Protein 6FRJ (pdb70)

Secondary structure (DSSP, 8-state):
-----/--EEEEE--EEE-TT--EEEEEEEESS-GGGS-EEEEEE-TT--EEEEEEE--GGGTT-EEE-TTTTTTEEEEEEGGGTEEEEEE-S--GGG-EEEEEEESTTT-EE---EEEEE----EEE-SEEEE-TT-EEEEEEEETTB---GGG--EEEEEETTTEEEEEEETTTEEPTT--TTEEEEEETTEEEEEEES--GGG-EEEEEEEE-SS-EEE---EEEEE--

B-factor: mean 25.32, std 8.8, range [14.43, 103.93]

Structure (mmCIF, N/CA/C/O backbone):
data_6FRJ
#
_entry.id   6FRJ
#
_cell.length_a   35.353
_cell.length_b   68.612
_cell.length_c   90.609
_cell.angle_alpha   90.00
_cell.angle_beta   90.00
_cell.angle_gamma   90.00
#
_symmetry.space_group_name_H-M   'P 21 21 21'
#
loop_
_entity.id
_entity.type
_entity.pdbx_description
1 polymer scFv-SM3
2 polymer APD-SeThr-RP
3 non-polymer 1,2-ETHANEDIOL
4 non-polymer 2-acetamido-2-deoxy-alpha-D-galactopyranose
5 water water
#
loop_
_atom_site.group_PDB
_atom_site.id
_atom_site.type_symbol
_atom_site.label_atom_id
_atom_site.label_alt_id
_atom_site.label_comp_id
_atom_site.label_asym_id
_atom_site.label_entity_id
_atom_site.label_seq_id
_atom_site.pdbx_PDB_ins_code
_atom_site.Cartn_x
_atom_site.Cartn_y
_atom_site.Cartn_z
_atom_site.occupancy
_atom_site.B_iso_or_equiv
_atom_site.auth_seq_id
_atom_site.auth_comp_id
_atom_site.auth_asym_id
_atom_site.auth_atom_id
_atom_site.pdbx_PDB_model_num
ATOM 1 N N . GLN A 1 1 ? 30.487 -2.358 15.437 1.00 42.05 1 GLN H N 1
ATOM 2 C CA . GLN A 1 1 ? 29.164 -2.718 16.032 1.00 41.17 1 GLN H CA 1
ATOM 3 C C . GLN A 1 1 ? 28.497 -1.499 16.671 1.00 40.25 1 GLN H C 1
ATOM 4 O O . GLN A 1 1 ? 28.908 -1.048 17.742 1.00 42.05 1 GLN H O 1
ATOM 6 N N . VAL A 1 2 ? 27.484 -0.963 15.990 1.00 38.60 2 VAL H N 1
ATOM 7 C CA . VAL A 1 2 ? 26.646 0.103 16.538 1.00 36.18 2 VAL H CA 1
ATOM 8 C C . VAL A 1 2 ? 25.777 -0.483 17.647 1.00 34.34 2 VAL H C 1
ATOM 9 O O . VAL A 1 2 ? 25.271 -1.603 17.523 1.00 34.01 2 VAL H O 1
ATOM 13 N N . GLN A 1 3 ? 25.620 0.277 18.730 1.00 32.80 3 GLN H N 1
ATOM 14 C CA . GLN A 1 3 ? 24.725 -0.104 19.815 1.00 32.23 3 GLN H CA 1
ATOM 15 C C . GLN A 1 3 ? 23.840 1.070 20.208 1.00 29.18 3 GLN H C 1
ATOM 16 O O . GLN A 1 3 ? 24.304 2.204 20.331 1.00 27.85 3 GLN H O 1
ATOM 22 N N . LEU A 1 4 ? 22.551 0.783 20.361 1.00 25.94 4 LEU H N 1
ATOM 23 C CA . LEU A 1 4 ? 21.598 1.700 20.959 1.00 24.63 4 LEU H CA 1
ATOM 24 C C . LEU A 1 4 ? 21.022 0.994 22.175 1.00 24.07 4 LEU H C 1
ATOM 25 O O . LEU A 1 4 ? 20.779 -0.215 22.134 1.00 24.40 4 LEU H O 1
ATOM 30 N N . GLN A 1 5 ? 20.823 1.734 23.261 1.00 24.27 5 GLN H N 1
ATOM 31 C CA . GLN A 1 5 ? 20.324 1.144 24.497 1.00 24.59 5 GLN H CA 1
ATOM 32 C C . GLN A 1 5 ? 19.309 2.048 25.176 1.00 23.55 5 GLN H C 1
ATOM 33 O O . GLN A 1 5 ? 19.665 3.082 25.740 1.00 23.35 5 GLN H O 1
ATOM 39 N N . GLU A 1 6 ? 18.050 1.626 25.146 1.00 22.02 6 GLU H N 1
ATOM 40 C CA . GLU A 1 6 ? 16.967 2.372 25.764 1.00 21.67 6 GLU H CA 1
ATOM 41 C C . GLU A 1 6 ? 16.876 1.999 27.239 1.00 21.44 6 GLU H C 1
ATOM 42 O O . GLU A 1 6 ? 17.274 0.904 27.638 1.00 22.35 6 GLU H O 1
ATOM 48 N N . SER A 1 7 ? 16.328 2.911 28.032 1.00 20.90 7 SER H N 1
ATOM 49 C CA . SER A 1 7 ? 16.040 2.655 29.437 1.00 20.65 7 SER H CA 1
ATOM 50 C C . SER A 1 7 ? 14.942 3.595 29.903 1.00 20.49 7 SER H C 1
ATOM 51 O O . SER A 1 7 ? 14.644 4.585 29.229 1.00 20.18 7 SER H O 1
ATOM 54 N N . GLY A 1 8 ? 14.373 3.290 31.068 1.00 20.82 8 GLY H N 1
ATOM 55 C CA . GLY A 1 8 ? 13.419 4.172 31.730 1.00 21.26 8 GLY H CA 1
ATOM 56 C C . GLY A 1 8 ? 11.979 3.700 31.736 1.00 21.58 8 GLY H C 1
AT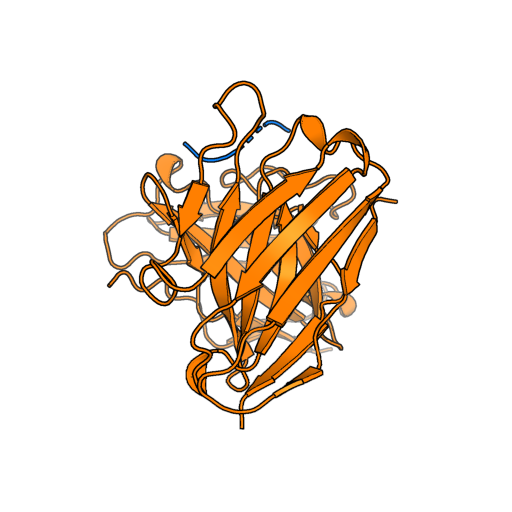OM 57 O O . GLY A 1 8 ? 11.130 4.333 32.360 1.00 22.20 8 GLY H O 1
ATOM 58 N N . GLY A 1 9 ? 11.690 2.598 31.042 1.00 21.10 9 GLY H N 1
ATOM 59 C CA . GLY A 1 9 ? 10.346 2.043 31.016 1.00 21.06 9 GLY H CA 1
ATOM 60 C C . GLY A 1 9 ? 9.910 1.449 32.345 1.00 20.89 9 GLY H C 1
ATOM 61 O O . GLY A 1 9 ? 10.650 1.476 33.337 1.00 21.49 9 GLY H O 1
ATOM 62 N N . GLY A 1 10 ? 8.698 0.916 32.372 1.00 20.72 10 GLY H N 1
ATOM 63 C CA . GLY A 1 10 ? 8.177 0.299 33.578 1.00 21.93 10 GLY H CA 1
ATOM 64 C C . GLY A 1 10 ? 6.682 0.113 33.544 1.00 23.14 10 GLY H C 1
ATOM 65 O O . GLY A 1 10 ? 6.091 -0.040 32.474 1.00 24.00 10 GLY H O 1
ATOM 66 N N . LEU A 1 11 ? 6.087 0.142 34.733 1.00 24.62 11 LEU H N 1
ATOM 67 C CA . LEU A 1 11 ? 4.679 -0.141 34.949 1.00 25.49 11 LEU H CA 1
ATOM 68 C C . LEU A 1 11 ? 4.089 1.088 35.616 1.00 25.80 11 LEU H C 1
ATOM 69 O O . LEU A 1 11 ? 4.415 1.377 36.768 1.00 24.45 11 LEU H O 1
ATOM 74 N N . VAL A 1 12 ? 3.220 1.801 34.903 1.00 25.96 12 VAL H N 1
ATOM 75 C CA . VAL A 1 12 ? 2.657 3.076 35.366 1.00 28.13 12 VAL H CA 1
ATOM 76 C C . VAL A 1 12 ? 1.143 3.106 35.187 1.00 29.30 12 VAL H C 1
ATOM 77 O O . VAL A 1 12 ? 0.577 2.240 34.521 1.00 28.83 12 VAL H O 1
ATOM 81 N N . GLN A 1 13 ? 0.493 4.100 35.792 1.00 31.30 13 GLN H N 1
ATOM 82 C CA . GLN A 1 13 ? -0.963 4.256 35.691 1.00 32.33 13 GLN H CA 1
ATOM 83 C C . GLN A 1 13 ? -1.337 5.337 34.673 1.00 30.42 13 GLN H C 1
ATOM 84 O O . GLN A 1 13 ? -0.516 6.212 34.367 1.00 29.49 13 GLN H O 1
ATOM 90 N N . PRO A 1 14 ? -2.579 5.279 34.141 1.00 30.33 14 PRO H N 1
ATOM 91 C CA . PRO A 1 14 ? -3.032 6.320 33.216 1.00 30.29 14 PRO H CA 1
ATOM 92 C C . PRO A 1 14 ? -2.999 7.710 33.842 1.00 30.02 14 PRO H C 1
ATOM 93 O O . PRO A 1 14 ? -3.245 7.852 35.045 1.00 29.94 14 PRO H O 1
ATOM 97 N N . GLY A 1 15 ? -2.677 8.713 33.029 1.00 29.95 15 GLY H N 1
ATOM 98 C CA . GLY A 1 15 ? -2.503 10.092 33.492 1.00 30.65 15 GLY H CA 1
ATOM 99 C C . GLY A 1 15 ? -1.087 10.454 33.916 1.00 31.02 15 GLY H C 1
ATOM 100 O O . GLY A 1 15 ? -0.755 11.636 33.995 1.00 33.32 15 GLY H O 1
ATOM 101 N N . GLY A 1 16 ? -0.245 9.451 34.175 1.00 31.36 16 GLY H N 1
ATOM 102 C CA . GLY A 1 16 ? 1.104 9.681 34.680 1.00 30.79 16 GLY H CA 1
ATOM 103 C C . GLY A 1 16 ? 2.095 10.139 33.625 1.00 30.36 16 GLY H C 1
ATOM 104 O O . GLY A 1 16 ? 1.747 10.304 32.447 1.00 29.54 16 GLY H O 1
ATOM 105 N N . SER A 1 17 ? 3.334 10.343 34.070 1.00 29.97 17 SER H N 1
ATOM 106 C CA . SER A 1 17 ? 4.441 10.762 33.213 1.00 29.77 17 SER H CA 1
ATOM 107 C C . SER A 1 17 ? 5.639 9.833 33.369 1.00 28.12 17 SER H C 1
ATOM 108 O O . SER A 1 17 ? 5.808 9.178 34.395 1.00 28.23 17 SER H O 1
ATOM 111 N N . MET A 1 18 ? 6.480 9.810 32.340 1.00 26.96 18 MET H N 1
ATOM 112 C CA . MET A 1 18 ? 7.645 8.938 32.285 1.00 26.13 18 MET H CA 1
ATOM 113 C C . MET A 1 18 ? 8.615 9.498 31.251 1.00 24.51 18 MET H C 1
ATOM 114 O O . MET A 1 18 ? 8.174 9.975 30.207 1.00 25.91 18 MET H O 1
ATOM 119 N N . LYS A 1 19 ? 9.914 9.438 31.538 1.00 22.91 19 LYS H N 1
ATOM 120 C CA . LYS A 1 19 ? 10.944 9.830 30.572 1.00 22.22 19 LYS H CA 1
ATOM 121 C C . LYS A 1 19 ? 11.823 8.644 30.196 1.00 21.59 19 LYS H C 1
ATOM 122 O O . LYS A 1 19 ? 12.426 8.009 31.057 1.00 21.45 19 LYS H O 1
ATOM 128 N N . LEU A 1 20 ? 11.895 8.362 28.899 1.00 19.51 20 LEU H N 1
ATOM 129 C CA . LEU A 1 20 ? 12.771 7.323 28.369 1.00 19.64 20 LEU H CA 1
ATOM 130 C C . LEU A 1 20 ? 14.065 7.946 27.893 1.00 19.79 20 LEU H C 1
ATOM 131 O O . LEU A 1 20 ? 14.066 9.076 27.416 1.00 19.67 20 LEU H O 1
ATOM 136 N N . SER A 1 21 ? 15.148 7.182 27.999 1.00 20.93 21 SER H N 1
ATOM 137 C CA . SER A 1 21 ? 16.469 7.587 27.530 1.00 21.43 21 SER H CA 1
ATOM 138 C C . SER A 1 21 ? 16.978 6.541 26.556 1.00 21.77 21 SER H C 1
ATOM 139 O O . SER A 1 21 ? 16.575 5.381 26.617 1.00 22.35 21 SER H O 1
ATOM 142 N N . CYS A 1 22 ? 17.848 6.961 25.647 1.00 22.33 22 CYS H N 1
ATOM 143 C CA . CYS A 1 22 ? 18.541 6.040 24.756 1.00 23.36 22 CYS H CA 1
ATOM 144 C C . CYS A 1 22 ? 19.951 6.558 24.540 1.00 23.61 22 CYS H C 1
ATOM 145 O O . CYS A 1 22 ? 20.122 7.700 24.131 1.00 23.46 22 CYS H O 1
ATOM 148 N N . VAL A 1 23 ? 20.945 5.710 24.792 1.00 23.64 23 VAL H N 1
ATOM 149 C CA . VAL A 1 23 ? 22.347 6.075 24.583 1.00 24.31 23 VAL H CA 1
ATOM 150 C C . VAL A 1 23 ? 22.892 5.316 23.373 1.00 23.74 23 VAL H C 1
ATOM 151 O O . VAL A 1 23 ? 22.657 4.111 23.227 1.00 24.17 23 VAL H O 1
ATOM 155 N N . ALA A 1 24 ? 23.598 6.044 22.512 1.00 23.05 24 ALA H N 1
ATOM 156 C CA . ALA A 1 24 ? 24.104 5.531 21.236 1.00 23.76 24 ALA H CA 1
ATOM 157 C C . ALA A 1 24 ? 25.627 5.446 21.225 1.00 25.50 24 ALA H C 1
ATOM 158 O O . ALA A 1 24 ? 26.302 6.264 21.847 1.00 25.28 24 ALA H O 1
ATOM 160 N N . SER A 1 25 ? 26.151 4.451 20.508 1.00 26.44 25 SER H N 1
ATOM 161 C CA . SER A 1 25 ? 27.601 4.297 20.297 1.00 27.76 25 SER H CA 1
ATOM 162 C C . SER A 1 25 ? 27.891 3.638 18.953 1.00 28.17 25 SER H C 1
ATOM 163 O O . SER A 1 25 ? 27.046 2.928 18.408 1.00 27.66 25 SER H O 1
ATOM 166 N N . GLY A 1 26 ? 29.086 3.889 18.420 1.00 28.62 26 GLY H N 1
ATOM 167 C CA . GLY A 1 26 ? 29.554 3.243 17.188 1.00 29.02 26 GLY H CA 1
ATOM 168 C C . GLY A 1 26 ? 29.295 3.979 15.884 1.00 28.98 26 GLY H C 1
ATOM 169 O O . GLY A 1 26 ? 29.686 3.498 14.817 1.00 29.99 26 GLY H O 1
ATOM 170 N N . PHE A 1 27 ? 28.615 5.122 15.948 1.00 28.14 27 PHE H N 1
ATOM 171 C CA . PHE A 1 27 ? 28.405 5.975 14.779 1.00 27.57 27 PHE H CA 1
ATOM 172 C C . PHE A 1 27 ? 28.391 7.433 15.224 1.00 26.74 27 PHE H C 1
ATOM 173 O O . PHE A 1 27 ? 28.298 7.722 16.422 1.00 27.14 27 PHE H O 1
ATOM 181 N N . THR A 1 28 ? 28.500 8.345 14.264 1.00 26.41 28 THR H N 1
ATOM 182 C CA . THR A 1 28 ? 28.522 9.772 14.566 1.00 26.53 28 THR H CA 1
ATOM 183 C C . THR A 1 28 ? 27.089 10.250 14.837 1.00 25.34 28 THR H C 1
ATOM 184 O O . THR A 1 28 ? 26.444 10.817 13.969 1.00 24.91 28 THR H O 1
ATOM 188 N N . PHE A 1 29 ? 26.634 10.011 16.065 1.00 25.70 29 PHE H N 1
ATOM 189 C CA . PHE A 1 29 ? 25.267 10.310 16.528 1.00 25.54 29 PHE H CA 1
ATOM 190 C C . PHE A 1 29 ? 24.766 11.697 16.111 1.00 25.58 29 PHE H C 1
ATOM 191 O O . PHE A 1 29 ? 23.657 11.828 15.594 1.00 25.47 29 PHE H O 1
ATOM 199 N N . SER A 1 30 ? 25.603 12.717 16.294 1.00 25.64 30 SER H N 1
ATOM 200 C CA . SER A 1 30 ? 25.227 14.106 16.007 1.00 26.05 30 SER H CA 1
ATOM 201 C C . SER A 1 30 ? 24.962 14.419 14.525 1.00 25.09 30 SER H C 1
ATOM 202 O O . SER A 1 30 ? 24.398 15.462 14.217 1.00 25.46 30 SER H O 1
ATOM 205 N N . ASN A 1 31 ? 25.377 13.533 13.618 1.00 24.99 31 ASN H N 1
ATOM 206 C CA . ASN A 1 31 ? 25.125 13.698 12.183 1.00 25.26 31 ASN H CA 1
ATOM 207 C C . ASN A 1 31 ? 23.814 13.087 11.676 1.00 23.30 31 ASN H C 1
ATOM 208 O O . ASN A 1 31 ? 23.462 13.289 10.514 1.00 24.25 31 ASN H O 1
ATOM 213 N N . TYR A 1 32 ? 23.091 12.363 12.534 1.00 2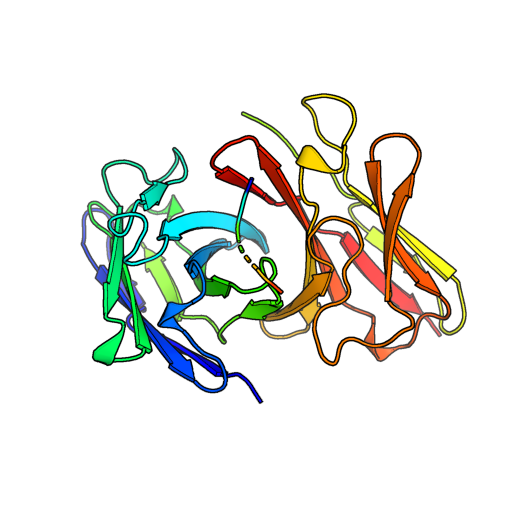3.21 32 TYR H N 1
ATOM 214 C CA . TYR A 1 32 ? 21.871 11.661 12.118 1.00 23.10 32 TYR H CA 1
ATOM 215 C C . TYR A 1 32 ? 20.645 12.087 12.910 1.00 21.72 32 TYR H C 1
AT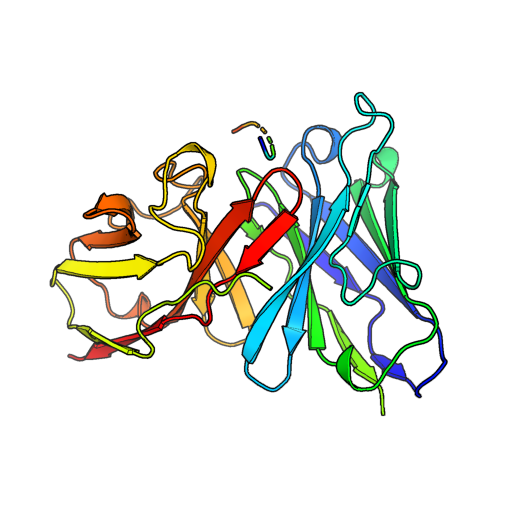OM 216 O O . TYR A 1 32 ? 20.734 12.387 14.107 1.00 21.36 32 TYR H O 1
ATOM 225 N N . TRP A 1 33 ? 19.495 12.085 12.236 1.00 20.52 33 TRP H N 1
ATOM 226 C CA . TRP A 1 33 ? 18.216 12.265 12.911 1.00 20.87 33 TRP H CA 1
ATOM 227 C C . TRP A 1 33 ? 17.989 11.025 13.762 1.00 20.34 33 TRP H C 1
ATOM 228 O O . TRP A 1 33 ? 18.495 9.936 13.442 1.00 20.56 33 TRP H O 1
ATOM 239 N N . MET A 1 34 ? 17.229 11.169 14.837 1.00 20.20 34 MET H N 1
ATOM 240 C CA . MET A 1 34 ? 16.835 10.009 15.634 1.00 20.27 34 MET H CA 1
ATOM 241 C C . MET A 1 34 ? 15.325 9.958 15.771 1.00 19.45 34 MET H C 1
ATOM 242 O O . MET A 1 34 ? 14.645 10.979 15.695 1.00 19.70 34 MET H O 1
ATOM 247 N N . ASN A 1 35 ? 14.817 8.739 15.938 1.00 18.31 35 ASN H N 1
ATOM 248 C CA . ASN A 1 35 ? 13.389 8.475 16.031 1.00 17.95 35 ASN H CA 1
ATOM 249 C C . ASN A 1 35 ? 13.095 7.609 17.240 1.00 17.67 35 ASN H C 1
ATOM 250 O O . ASN A 1 35 ? 13.936 6.823 17.659 1.00 17.28 35 ASN H O 1
ATOM 255 N N . TRP A 1 36 ? 11.871 7.723 17.748 1.00 17.25 36 TRP H N 1
ATOM 256 C CA . TRP A 1 36 ? 11.281 6.705 18.605 1.00 17.68 36 TRP H CA 1
ATOM 257 C C . TRP A 1 36 ? 10.191 6.000 17.819 1.00 17.35 36 TRP H C 1
ATOM 258 O O . TRP A 1 36 ? 9.412 6.646 17.116 1.00 17.56 36 TRP H O 1
ATOM 269 N N . VAL A 1 37 ? 10.157 4.674 17.943 1.00 17.07 37 VAL H N 1
ATOM 270 C CA . VAL A 1 37 ? 9.119 3.830 17.344 1.00 17.40 37 VAL H CA 1
ATOM 271 C C . VAL A 1 37 ? 8.673 2.848 18.424 1.00 17.29 37 VAL H C 1
ATOM 272 O O . VAL A 1 37 ? 9.505 2.330 19.173 1.00 18.00 37 VAL H O 1
ATOM 276 N N . ARG A 1 38 ? 7.374 2.583 18.508 1.00 17.57 38 ARG H N 1
ATOM 277 C CA . ARG A 1 38 ? 6.857 1.669 19.525 1.00 18.69 38 ARG H CA 1
ATOM 278 C C . ARG A 1 38 ? 6.140 0.471 18.920 1.00 19.45 38 ARG H C 1
ATOM 279 O O . ARG A 1 38 ? 5.588 0.554 17.820 1.00 20.87 38 ARG H O 1
ATOM 287 N N . GLN A 1 39 ? 6.176 -0.641 19.646 1.00 19.70 39 GLN H N 1
ATOM 288 C CA . GLN A 1 39 ? 5.543 -1.886 19.236 1.00 21.18 39 GLN H CA 1
ATOM 289 C C . GLN A 1 39 ? 4.495 -2.247 20.288 1.00 23.12 39 GLN H C 1
ATOM 290 O O . GLN A 1 39 ? 4.844 -2.471 21.441 1.00 21.80 39 GLN H O 1
ATOM 296 N N . SER A 1 40 ? 3.223 -2.308 19.891 1.00 27.05 40 SER H N 1
ATOM 297 C CA . SER A 1 40 ? 2.111 -2.503 20.841 1.00 31.03 40 SER H CA 1
ATOM 298 C C . SER A 1 40 ? 1.891 -3.998 21.118 1.00 34.94 40 SER H C 1
ATOM 299 O O . SER A 1 40 ? 2.547 -4.834 20.488 1.00 35.90 40 SER H O 1
ATOM 302 N N . PRO A 1 41 ? 0.993 -4.345 22.077 1.00 38.09 41 PRO H N 1
ATOM 303 C CA . PRO A 1 41 ? 0.625 -5.759 22.297 1.00 39.84 41 PRO H CA 1
ATOM 304 C C . PRO A 1 41 ? 0.045 -6.522 21.092 1.00 41.81 41 PRO H C 1
ATOM 305 O O . PRO A 1 41 ? 0.144 -7.750 21.060 1.00 42.12 41 PRO H O 1
ATOM 309 N N . GLU A 1 42 ? -0.535 -5.813 20.120 1.00 43.32 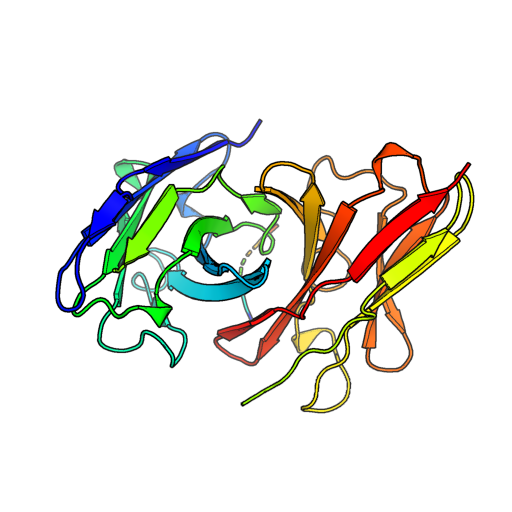42 GLU H N 1
ATOM 310 C CA . GLU A 1 42 ? -0.974 -6.444 18.858 1.00 44.93 42 GLU H CA 1
ATOM 311 C C . GLU A 1 42 ? 0.150 -6.538 17.799 1.00 45.27 42 GLU H C 1
ATOM 312 O O . GLU A 1 42 ? -0.126 -6.754 16.617 1.00 46.73 42 GLU H O 1
ATOM 318 N N . LYS A 1 43 ? 1.405 -6.356 18.234 1.00 45.03 43 LYS H N 1
ATOM 319 C CA . LYS A 1 43 ? 2.627 -6.646 17.456 1.00 44.02 43 LYS H CA 1
ATOM 320 C C . LYS A 1 43 ? 3.001 -5.626 16.361 1.00 40.92 43 LYS H C 1
ATOM 321 O O . LYS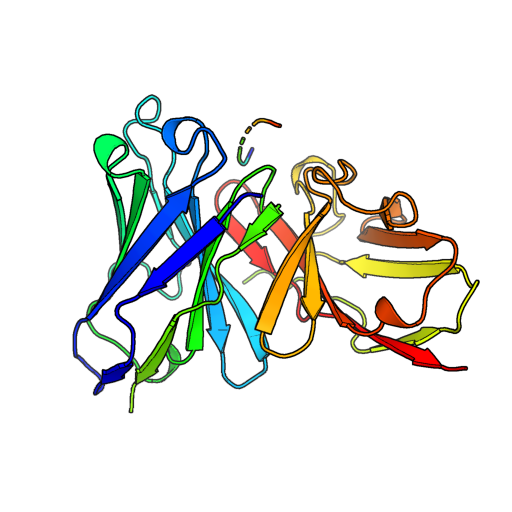 A 1 43 ? 4.054 -5.773 15.731 1.00 40.10 43 LYS H O 1
ATOM 327 N N . GLY A 1 44 ? 2.178 -4.591 16.164 1.00 37.07 44 GLY H N 1
ATOM 328 C CA . GLY A 1 44 ? 2.395 -3.601 15.111 1.00 33.95 44 GLY H CA 1
ATOM 329 C C . GLY A 1 44 ? 3.347 -2.492 15.528 1.00 30.68 44 GLY H C 1
ATOM 330 O O . GLY A 1 44 ? 3.318 -2.044 16.679 1.00 31.56 44 GLY H O 1
ATOM 331 N N . LEU A 1 45 ? 4.184 -2.050 14.588 1.00 26.85 45 LEU H N 1
ATOM 332 C CA . LEU A 1 45 ? 5.092 -0.918 14.801 1.00 24.63 45 LEU H CA 1
ATOM 333 C C . LEU A 1 45 ? 4.413 0.394 14.459 1.00 23.47 45 LEU H C 1
ATOM 334 O O . LEU A 1 45 ? 3.705 0.491 13.459 1.00 22.95 45 LEU H O 1
ATOM 339 N N . GLU A 1 46 ? 4.660 1.407 15.284 1.00 21.80 46 GLU H N 1
ATOM 340 C CA . GLU A 1 46 ? 4.121 2.739 15.092 1.00 22.01 46 GLU H CA 1
ATOM 341 C C . GLU A 1 46 ? 5.217 3.775 15.325 1.00 20.68 46 GLU H C 1
ATOM 342 O O . GLU A 1 46 ? 5.795 3.845 16.419 1.00 19.21 46 GLU H O 1
ATOM 348 N N . TRP A 1 47 ? 5.501 4.579 14.306 1.00 19.78 47 TRP H N 1
ATOM 349 C CA . TRP A 1 47 ? 6.459 5.678 14.440 1.00 19.57 47 TRP H CA 1
ATOM 350 C C . TRP A 1 47 ? 5.866 6.742 15.366 1.00 20.04 47 TRP H C 1
ATOM 351 O O . TRP A 1 47 ? 4.696 7.113 15.224 1.00 20.05 47 TRP H O 1
ATOM 362 N N . VAL A 1 48 ? 6.679 7.198 16.322 1.00 19.60 48 VAL H N 1
ATOM 363 C CA . VAL A 1 48 ? 6.240 8.092 17.404 1.00 20.37 48 VAL H CA 1
ATOM 364 C C . VAL A 1 48 ? 6.727 9.532 17.181 1.00 19.78 48 VAL H C 1
ATOM 365 O O . VAL A 1 48 ? 5.942 10.478 17.261 1.00 19.89 48 VAL H O 1
ATOM 369 N N . ALA A 1 49 ? 8.028 9.701 16.948 1.00 18.88 49 ALA H N 1
ATOM 370 C CA . ALA A 1 49 ? 8.622 11.036 16.883 1.00 19.65 49 ALA H CA 1
ATOM 371 C C . ALA A 1 49 ? 9.980 10.996 16.208 1.00 19.93 49 ALA H C 1
ATOM 372 O O . ALA A 1 49 ? 10.637 9.955 16.203 1.00 18.89 49 ALA H O 1
ATOM 374 N N . GLU A 1 50 ? 10.389 12.132 15.649 1.00 20.40 50 GLU H N 1
ATOM 375 C CA . GLU A 1 50 ? 11.742 12.307 15.114 1.00 20.70 50 GLU H CA 1
ATOM 376 C C . GLU A 1 50 ? 12.336 13.590 15.653 1.00 20.84 50 GLU H C 1
ATOM 377 O O . GLU A 1 50 ? 11.605 14.522 15.990 1.00 21.10 50 GLU H O 1
ATOM 383 N N . ILE A 1 51 ? 13.661 13.630 15.715 1.00 20.24 51 ILE H N 1
ATOM 384 C CA . ILE A 1 51 ? 14.389 14.857 16.007 1.00 21.16 51 ILE H CA 1
ATOM 385 C C . ILE A 1 51 ? 15.545 14.985 15.021 1.00 21.65 51 ILE H C 1
ATOM 386 O O . ILE A 1 51 ? 16.245 14.012 14.735 1.00 21.03 51 ILE H O 1
ATOM 391 N N . ARG A 1 52 ? 15.739 16.195 14.511 1.00 23.22 52 ARG H N 1
ATOM 392 C CA . ARG A 1 52 ? 16.687 16.447 13.432 1.00 24.76 52 ARG H CA 1
ATOM 393 C C . ARG A 1 52 ? 17.992 16.953 14.072 1.00 24.33 52 ARG H C 1
ATOM 394 O O . ARG A 1 52 ? 18.238 16.708 15.258 1.00 22.52 52 ARG H O 1
ATOM 402 N N . LEU A 1 53 ? 18.828 17.644 13.302 1.00 25.07 53 LEU H N 1
ATOM 403 C CA . LEU A 1 53 ? 20.178 17.981 13.746 1.00 25.61 53 LEU H CA 1
ATOM 404 C C . LEU A 1 53 ? 20.232 19.350 14.407 1.00 26.07 53 LEU H C 1
ATOM 405 O O . LEU A 1 53 ? 19.276 20.127 14.339 1.00 25.97 53 LEU H O 1
ATOM 410 N N . LYS A 1 54 ? 21.374 19.636 15.024 1.00 28.08 54 LYS H N 1
ATOM 411 C CA . LYS A 1 54 ? 21.691 20.985 15.513 1.00 30.45 54 LYS H CA 1
ATOM 412 C C . LYS A 1 54 ? 21.520 22.033 14.403 1.00 30.81 54 LYS H C 1
ATOM 413 O O . LYS A 1 54 ? 20.940 23.093 14.633 1.00 31.44 54 LYS H O 1
ATOM 419 N N . SER A 1 55 ? 21.996 21.711 13.199 1.00 31.56 55 SER H N 1
ATOM 420 C CA . SER A 1 55 ? 21.872 22.597 12.031 1.00 32.05 55 SER H CA 1
ATOM 421 C C . SER A 1 55 ? 20.424 22.842 11.568 1.00 32.17 55 SER H C 1
ATOM 422 O O . SER A 1 55 ? 20.162 23.810 10.857 1.00 32.84 55 SER H O 1
ATOM 425 N N . ASN A 1 56 ? 19.496 21.973 11.974 1.00 31.19 56 ASN H N 1
ATOM 426 C CA . ASN A 1 56 ? 18.060 22.174 11.751 1.00 31.42 56 ASN H CA 1
ATOM 427 C C . ASN A 1 56 ? 17.347 22.738 12.988 1.00 31.09 56 ASN H C 1
ATOM 428 O O . ASN A 1 56 ? 16.121 22.624 13.102 1.00 29.80 56 ASN H O 1
ATOM 433 N N . ASN A 1 57 ? 18.107 23.346 13.906 1.00 31.89 57 ASN H N 1
ATOM 434 C CA . ASN A 1 57 ? 17.591 23.843 15.183 1.00 32.21 57 ASN H CA 1
ATOM 435 C C . ASN A 1 57 ? 16.843 22.747 15.961 1.00 29.92 57 ASN H C 1
ATOM 436 O O . ASN A 1 57 ? 15.839 23.014 16.621 1.00 29.53 57 ASN H O 1
ATOM 441 N N . TYR A 1 58 ? 17.346 21.513 15.865 1.00 29.07 58 TYR H N 1
ATOM 442 C CA . TYR A 1 58 ? 16.741 20.348 16.518 1.00 27.55 58 TYR H CA 1
ATOM 443 C C . TYR A 1 58 ? 15.232 20.219 16.260 1.00 26.11 58 TYR H C 1
ATOM 444 O O . TYR A 1 58 ? 14.466 19.882 17.167 1.00 25.89 58 TYR H O 1
ATOM 453 N N . ALA A 1 59 ? 14.818 20.469 15.016 1.00 25.37 59 ALA H N 1
ATOM 454 C CA . ALA A 1 59 ? 13.403 20.398 14.634 1.00 25.28 59 ALA H CA 1
ATOM 455 C C . ALA A 1 59 ? 12.816 19.031 14.986 1.00 25.09 59 ALA H C 1
ATOM 456 O O . ALA A 1 59 ? 13.498 18.012 14.876 1.00 24.52 59 ALA H O 1
ATOM 458 N N . THR A 1 60 ? 11.561 19.032 15.423 1.00 25.37 60 THR H N 1
ATOM 459 C CA . THR A 1 60 ? 10.863 17.815 15.820 1.00 25.83 60 THR H CA 1
ATOM 460 C C . THR A 1 60 ? 9.542 17.653 15.073 1.00 26.34 60 THR H C 1
ATOM 461 O O . THR A 1 60 ? 8.915 18.636 14.668 1.00 27.40 60 THR H O 1
ATOM 465 N N . HIS A 1 61 ? 9.141 16.399 14.881 1.00 26.02 61 HIS H N 1
ATOM 466 C CA . HIS A 1 61 ? 7.814 16.055 14.370 1.00 26.50 61 HIS H CA 1
ATOM 467 C C . HIS A 1 61 ? 7.299 14.863 15.160 1.00 24.91 61 HIS H C 1
ATOM 468 O O . HIS A 1 61 ? 8.084 14.033 15.631 1.00 23.61 61 HIS H O 1
ATOM 475 N N . TYR A 1 62 ? 5.978 14.778 15.282 1.00 24.49 62 TYR H N 1
ATOM 476 C CA . TYR A 1 62 ? 5.321 13.744 16.075 1.00 24.39 62 TYR H CA 1
ATOM 477 C C . TYR A 1 62 ? 4.192 13.095 15.304 1.00 25.18 62 TYR H C 1
ATOM 478 O O . TYR A 1 62 ? 3.592 13.712 14.420 1.00 26.24 62 TYR H O 1
ATOM 487 N N . ALA A 1 63 ? 3.902 11.844 15.646 1.00 25.57 63 ALA H N 1
ATOM 488 C CA . ALA A 1 63 ? 2.679 11.197 15.187 1.00 26.02 63 ALA H CA 1
ATOM 489 C C . ALA A 1 63 ? 1.483 11.884 15.838 1.00 27.53 63 ALA H C 1
ATOM 490 O O . ALA A 1 63 ? 1.572 12.358 16.970 1.00 25.92 63 ALA H O 1
ATOM 492 N N . GLU A 1 64 ? 0.361 11.937 15.126 1.00 29.36 64 GLU H N 1
ATOM 493 C CA . GLU A 1 64 ? -0.835 12.598 15.663 1.00 32.11 64 GLU H CA 1
ATOM 494 C C . GLU A 1 64 ? -1.339 11.918 16.951 1.00 31.53 64 GLU H C 1
ATOM 495 O O . GLU A 1 64 ? -1.940 12.574 17.801 1.00 34.23 64 GLU H O 1
ATOM 501 N N . SER A 1 65 ? -1.064 10.620 17.098 1.00 31.15 65 SER H N 1
ATOM 502 C CA . SER A 1 65 ? -1.407 9.873 18.312 1.00 30.05 65 SER H CA 1
ATOM 503 C C . SER A 1 65 ? -0.732 10.361 19.604 1.00 29.86 65 SER H C 1
ATOM 504 O O . SER A 1 65 ? -1.221 10.053 20.687 1.00 29.83 65 SER H O 1
ATOM 507 N N . VAL A 1 66 ? 0.386 11.086 19.497 1.00 29.04 66 VAL H N 1
ATOM 508 C CA . VAL A 1 66 ? 1.114 11.591 20.678 1.00 28.50 66 VAL H CA 1
ATOM 509 C C . VAL A 1 66 ? 1.352 13.103 20.721 1.00 29.21 66 VAL H C 1
ATOM 510 O O . VAL A 1 66 ? 1.925 13.598 21.696 1.00 29.00 66 VAL H O 1
ATOM 514 N N . LYS A 1 67 ? 0.909 13.831 19.693 1.00 31.06 67 LYS H N 1
ATOM 515 C CA . LYS A 1 67 ? 1.184 15.267 19.583 1.00 33.50 67 LYS H CA 1
ATOM 516 C C . LYS A 1 67 ? 0.593 16.027 20.771 1.00 32.99 67 LYS H C 1
ATOM 517 O O . LYS A 1 67 ? -0.566 15.814 21.127 1.00 33.26 67 LYS H O 1
ATOM 523 N N . GLY A 1 68 ? 1.414 16.873 21.394 1.00 32.22 68 GLY H N 1
ATOM 524 C CA . GLY A 1 68 ? 1.021 17.641 22.580 1.00 32.20 68 GLY H CA 1
ATOM 525 C C . GLY A 1 68 ? 1.237 16.954 23.923 1.00 32.04 68 GLY H C 1
ATOM 526 O O . GLY A 1 68 ? 1.155 17.604 24.967 1.00 33.73 68 GLY H O 1
ATOM 527 N N . ARG A 1 69 ? 1.497 15.647 23.903 1.00 30.09 69 ARG H N 1
ATOM 528 C CA . ARG A 1 69 ? 1.723 14.859 25.113 1.00 28.47 69 ARG H CA 1
ATOM 529 C C . ARG A 1 69 ? 3.165 14.370 25.253 1.00 26.32 69 ARG H C 1
ATOM 530 O O . ARG A 1 69 ? 3.668 14.242 26.369 1.00 25.71 69 ARG H O 1
ATOM 538 N N . PHE A 1 70 ? 3.815 14.065 24.130 1.00 24.15 70 PHE H N 1
ATOM 539 C CA . PHE A 1 70 ? 5.190 13.563 24.137 1.00 23.73 70 PHE H CA 1
ATOM 540 C C . PHE A 1 70 ? 6.147 14.645 23.646 1.00 23.01 70 PHE H C 1
ATOM 541 O O . PHE A 1 70 ? 5.784 15.471 22.804 1.00 24.34 70 PHE H O 1
ATOM 549 N N . THR A 1 71 ? 7.375 14.615 24.159 1.00 22.77 71 THR H N 1
ATOM 550 C CA . THR A 1 71 ? 8.442 15.511 23.717 1.00 22.88 71 THR H CA 1
ATOM 551 C C . THR A 1 71 ? 9.730 14.724 23.491 1.00 21.88 71 THR H C 1
ATOM 552 O O . THR A 1 71 ? 10.230 14.055 24.399 1.00 21.13 71 THR H O 1
ATOM 556 N N . ILE A 1 72 ? 10.254 14.818 22.271 1.00 21.21 72 ILE H N 1
ATOM 557 C CA . ILE A 1 72 ? 11.543 14.227 21.922 1.00 20.66 72 ILE H CA 1
ATOM 558 C C . ILE A 1 72 ? 12.626 15.298 22.062 1.00 20.84 72 ILE H C 1
ATOM 559 O O . ILE A 1 72 ? 12.406 16.461 21.723 1.00 21.41 72 ILE H O 1
ATOM 564 N N . SER A 1 73 ? 13.777 14.896 22.591 1.00 20.81 73 SER H N 1
ATOM 565 C CA . SER A 1 73 ? 14.943 15.767 22.737 1.00 21.34 73 SER H CA 1
ATOM 566 C C . SER A 1 73 ? 16.216 14.944 22.602 1.00 21.15 73 SER H C 1
ATOM 567 O O . SER A 1 73 ? 16.179 13.710 22.616 1.00 21.16 73 SER H O 1
ATOM 570 N N . ARG A 1 74 ? 17.347 15.625 22.469 1.00 21.69 74 ARG H N 1
ATOM 571 C CA . ARG A 1 74 ? 18.633 14.949 22.351 1.00 22.55 74 ARG H CA 1
ATOM 572 C C . ARG A 1 74 ? 19.745 15.762 22.986 1.00 23.88 74 ARG H C 1
ATOM 573 O O . ARG A 1 74 ? 19.652 16.989 23.086 1.00 24.60 74 ARG H O 1
ATOM 581 N N . ASP A 1 75 ? 20.784 15.055 23.406 1.00 24.56 75 ASP H N 1
ATOM 582 C CA . ASP A 1 75 ? 21.994 15.650 23.945 1.00 25.39 75 ASP H CA 1
ATOM 583 C C . ASP A 1 75 ? 23.159 15.030 23.181 1.00 25.60 75 ASP H C 1
ATOM 584 O O . ASP A 1 75 ? 23.594 13.920 23.494 1.00 25.61 75 ASP H O 1
ATOM 589 N N . ASP A 1 76 ? 23.654 15.761 22.182 1.00 26.83 76 ASP H N 1
ATOM 590 C CA . ASP A 1 76 ? 24.753 15.285 21.339 1.00 27.85 76 ASP H CA 1
ATOM 591 C C . ASP A 1 76 ? 26.055 15.049 22.127 1.00 29.20 76 ASP H C 1
ATOM 592 O O . ASP A 1 76 ? 26.808 14.141 21.787 1.00 29.54 76 ASP H O 1
ATOM 597 N N . SER A 1 77 ? 26.296 15.823 23.190 1.00 29.80 77 SER H N 1
ATOM 598 C CA . SER A 1 77 ? 27.483 15.624 24.045 1.00 30.34 77 SER H CA 1
ATOM 599 C C . SER A 1 77 ? 27.440 14.320 24.861 1.00 30.79 77 SER H C 1
ATOM 600 O O . SER A 1 77 ? 28.489 13.811 25.264 1.00 31.79 77 SER H O 1
ATOM 603 N N . LYS A 1 78 ? 26.237 13.794 25.109 1.00 30.42 78 LYS H N 1
ATOM 604 C CA . LYS A 1 78 ? 26.054 12.483 25.754 1.00 29.76 78 LYS H CA 1
ATOM 605 C C . LYS A 1 78 ? 25.652 11.369 24.764 1.00 27.88 78 LYS H C 1
ATOM 606 O O . LYS A 1 78 ? 25.415 10.233 25.183 1.00 27.59 78 LYS H O 1
ATOM 612 N N . SER A 1 79 ? 25.592 11.691 23.471 1.00 27.32 79 SER H N 1
ATOM 613 C CA . SER A 1 79 ? 25.145 10.757 22.424 1.00 26.44 79 SER H CA 1
ATOM 614 C C . SER A 1 79 ? 23.814 10.084 22.774 1.00 25.38 79 SER H C 1
ATOM 615 O O . SER A 1 79 ? 23.655 8.870 22.621 1.00 25.29 79 SER H O 1
ATOM 618 N N . SER A 1 80 ? 22.867 10.894 23.241 1.00 23.67 80 SER H N 1
ATOM 619 C CA . SER A 1 80 ? 21.622 10.389 23.808 1.00 23.14 80 SER H CA 1
ATOM 620 C C . SER A 1 80 ? 20.383 11.079 23.249 1.00 22.21 80 SER H C 1
ATOM 621 O O . SER A 1 80 ? 20.406 12.266 22.927 1.00 21.52 80 SER H O 1
ATOM 624 N N . VAL A 1 81 ? 19.309 10.301 23.132 1.00 21.05 81 VAL H N 1
ATOM 625 C CA . VAL A 1 81 ? 17.997 10.809 22.713 1.00 21.19 81 VAL H CA 1
ATOM 626 C C . VAL A 1 81 ? 16.999 10.442 23.805 1.00 20.58 81 VAL H C 1
ATOM 627 O O . VAL A 1 81 ? 17.169 9.436 24.502 1.00 21.08 81 VAL H O 1
ATOM 631 N N . TYR A 1 82 ? 15.986 11.287 23.985 1.00 20.20 82 TYR H N 1
ATOM 632 C CA . TYR A 1 82 ? 15.038 11.140 25.095 1.00 20.15 82 TYR H CA 1
ATOM 633 C C . TYR A 1 82 ? 13.614 11.262 24.604 1.00 19.83 82 TYR H C 1
ATOM 634 O O . TYR A 1 82 ? 13.366 11.904 23.587 1.00 19.89 82 TYR H O 1
ATOM 643 N N . LEU A 1 83 ? 12.685 10.645 25.340 1.00 19.43 83 LEU H N 1
ATOM 644 C CA . LEU A 1 83 ? 11.256 10.808 25.102 1.00 19.62 83 LEU H CA 1
ATOM 645 C C . LEU A 1 83 ? 10.540 11.047 26.432 1.00 20.37 83 LEU H C 1
ATOM 646 O O . LEU A 1 83 ? 10.438 10.143 27.261 1.00 20.01 83 LEU H O 1
ATOM 651 N N . GLN A 1 84 ? 10.063 12.277 26.617 1.00 21.84 84 GLN H N 1
ATOM 652 C CA . GLN A 1 84 ? 9.236 12.641 27.770 1.00 22.74 84 GLN H CA 1
ATOM 653 C C . GLN A 1 84 ? 7.796 12.354 27.392 1.00 22.70 84 GLN H C 1
ATOM 654 O O . GLN A 1 84 ? 7.316 12.864 26.385 1.00 23.27 84 GLN H O 1
ATOM 660 N N . MET A 1 85 ? 7.121 11.534 28.191 1.00 22.60 85 MET H N 1
ATOM 661 C CA . MET A 1 85 ? 5.755 11.120 27.923 1.00 23.44 85 MET H CA 1
ATOM 662 C C . MET A 1 85 ? 4.867 11.626 29.046 1.00 24.45 85 MET H C 1
ATOM 663 O O . MET A 1 85 ? 5.067 11.240 30.187 1.00 25.11 85 MET H O 1
ATOM 668 N N . ASN A 1 86 ? 3.903 12.483 28.716 1.00 24.58 86 ASN H N 1
ATOM 669 C CA . ASN A 1 86 ? 2.933 13.006 29.687 1.00 26.06 86 ASN H CA 1
ATOM 670 C C . ASN A 1 86 ? 1.531 12.507 29.377 1.00 26.66 86 ASN H C 1
ATOM 671 O O . ASN A 1 86 ? 1.245 12.076 28.256 1.00 25.95 86 ASN H O 1
ATOM 676 N N . ASN A 1 87 ? 0.652 12.576 30.379 1.00 27.81 87 ASN H N 1
ATOM 677 C CA . ASN A 1 87 ? -0.756 12.177 30.233 1.00 29.19 87 ASN H CA 1
ATOM 678 C C . ASN A 1 87 ? -0.874 10.799 29.571 1.00 28.64 87 ASN H C 1
ATOM 679 O O . ASN A 1 87 ? -1.584 10.630 28.581 1.00 29.13 87 ASN H O 1
ATOM 684 N N . LEU A 1 88 ? -0.156 9.825 30.123 1.00 28.38 88 LEU H N 1
ATOM 685 C CA . LEU A 1 88 ? -0.108 8.481 29.540 1.00 28.50 88 LEU H CA 1
ATOM 686 C C . LEU A 1 88 ? -1.489 7.817 29.491 1.00 28.51 88 LEU H C 1
ATOM 687 O O . LEU A 1 88 ? -2.307 7.987 30.398 1.00 27.70 88 LEU H O 1
ATOM 692 N N . ARG A 1 89 ? -1.736 7.092 28.404 1.00 28.46 89 ARG H N 1
ATOM 693 C CA . ARG A 1 89 ? -2.994 6.393 28.161 1.00 29.20 89 ARG H CA 1
ATOM 694 C C . ARG A 1 89 ? -2.698 4.908 28.041 1.00 27.86 89 ARG H C 1
ATOM 695 O O . ARG A 1 89 ? -1.571 4.524 27.726 1.00 25.67 89 ARG H O 1
ATOM 703 N N . ALA A 1 90 ? -3.707 4.070 28.253 1.00 27.44 90 ALA H N 1
ATOM 704 C CA . ALA A 1 90 ? -3.557 2.622 28.049 1.00 27.21 90 ALA H CA 1
ATOM 705 C C . ALA A 1 90 ? -2.997 2.282 26.658 1.00 27.03 90 ALA H C 1
ATOM 706 O O . ALA A 1 90 ? -2.166 1.378 26.528 1.00 26.50 90 ALA H O 1
ATOM 708 N N . GLU A 1 91 ? -3.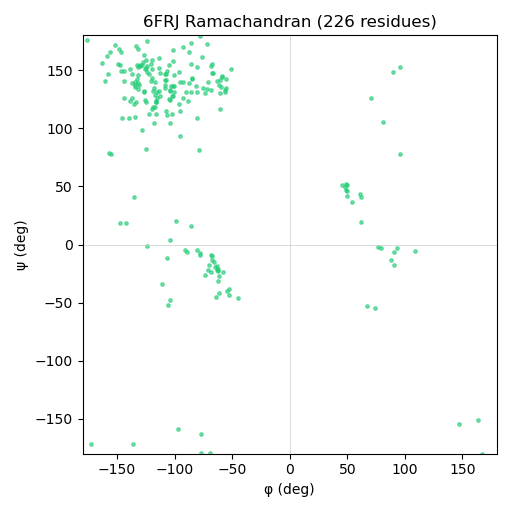430 3.030 25.642 1.00 26.91 91 GLU H N 1
ATOM 709 C CA . GLU A 1 91 ? -2.970 2.824 24.259 1.00 27.22 91 GLU H CA 1
ATOM 710 C C . GLU A 1 91 ? -1.484 3.159 24.016 1.00 25.23 91 GLU H C 1
ATOM 711 O O . GLU A 1 91 ? -0.949 2.801 22.972 1.00 24.74 91 GLU H O 1
ATOM 717 N N . ASP A 1 92 ? -0.831 3.842 24.960 1.00 23.02 92 ASP H N 1
ATOM 718 C CA . ASP A 1 92 ? 0.627 4.049 24.902 1.00 22.08 92 ASP H CA 1
ATOM 719 C C . ASP A 1 92 ? 1.425 2.831 25.342 1.00 21.21 92 ASP H C 1
ATOM 720 O O . ASP A 1 92 ? 2.651 2.839 25.235 1.00 21.18 92 ASP H O 1
ATOM 725 N N . THR A 1 93 ? 0.769 1.796 25.861 1.00 21.19 93 THR H N 1
ATOM 726 C CA . THR A 1 93 ? 1.456 0.562 26.216 1.00 21.09 93 THR H CA 1
ATOM 727 C C . THR A 1 93 ? 2.200 -0.020 25.007 1.00 21.21 93 THR H C 1
ATOM 728 O O . THR A 1 93 ? 1.637 -0.125 23.918 1.00 21.57 93 THR H O 1
ATOM 732 N N . GLY A 1 94 ? 3.470 -0.365 25.207 1.00 20.58 94 GLY H N 1
ATOM 733 C CA . GLY A 1 94 ? 4.267 -1.028 24.175 1.00 19.99 94 GLY H CA 1
ATOM 734 C C . GLY A 1 94 ? 5.749 -1.055 24.492 1.00 20.05 94 GLY H C 1
ATOM 735 O O . GLY A 1 94 ? 6.182 -0.552 25.537 1.00 20.45 94 GLY H O 1
ATOM 736 N N . ILE A 1 95 ? 6.525 -1.643 23.591 1.00 19.49 95 ILE H N 1
ATOM 737 C CA . ILE A 1 95 ? 7.979 -1.608 23.668 1.00 19.06 95 ILE H CA 1
ATOM 738 C C . ILE A 1 95 ? 8.436 -0.414 22.841 1.00 18.51 95 ILE H C 1
ATOM 739 O O . ILE A 1 95 ? 8.076 -0.300 21.668 1.00 18.87 95 ILE H O 1
ATOM 744 N N . TYR A 1 96 ? 9.234 0.459 23.461 1.00 17.29 96 TYR H N 1
ATOM 745 C CA . TYR A 1 96 ? 9.711 1.689 22.840 1.00 17.40 96 TYR H CA 1
ATOM 746 C C . TYR A 1 96 ? 11.168 1.537 22.419 1.00 17.44 96 TYR H C 1
ATOM 747 O O . TYR A 1 96 ? 12.030 1.186 23.237 1.00 18.42 96 TYR H O 1
ATOM 756 N N . TYR A 1 97 ? 11.423 1.781 21.133 1.00 17.41 97 TYR H N 1
ATOM 757 C CA . TYR A 1 97 ? 12.754 1.677 20.535 1.00 17.83 97 TYR H CA 1
ATOM 758 C C . TYR A 1 97 ? 13.214 3.037 20.025 1.00 18.00 97 TYR H C 1
ATOM 759 O O . TYR A 1 97 ? 12.426 3.788 19.444 1.00 17.98 97 TYR H O 1
ATOM 768 N N . CYS A 1 98 ? 14.491 3.338 20.233 1.00 18.67 98 CYS H N 1
ATOM 769 C CA . CYS A 1 98 ? 15.163 4.414 19.525 1.00 20.37 98 CYS H CA 1
ATOM 770 C C . CYS A 1 98 ? 15.828 3.803 18.291 1.00 19.08 98 CYS H C 1
ATOM 771 O O . CYS A 1 98 ? 16.357 2.687 18.347 1.00 18.54 98 CYS H O 1
ATOM 774 N N . THR A 1 99 ? 15.755 4.522 17.177 1.00 18.02 99 THR H N 1
ATOM 775 C CA . THR A 1 99 ? 16.206 4.010 15.890 1.00 18.17 99 THR H CA 1
ATOM 776 C C . THR A 1 99 ? 16.530 5.150 14.925 1.00 18.31 99 THR H C 1
ATOM 777 O O . THR A 1 99 ? 15.890 6.211 14.948 1.00 18.07 99 THR H O 1
ATOM 781 N N . GLY A 1 100 ? 17.528 4.922 14.079 1.00 18.44 100 GLY H N 1
ATOM 782 C CA . GLY A 1 100 ? 17.850 5.846 13.009 1.00 18.58 100 GLY H CA 1
ATOM 783 C C . GLY A 1 100 ? 18.898 5.293 12.068 1.00 19.14 100 GLY H C 1
ATOM 784 O O . GLY A 1 100 ? 19.292 4.129 12.194 1.00 19.33 100 GLY H O 1
ATOM 785 N N . VAL A 1 101 ? 19.350 6.172 11.172 1.00 19.88 101 VAL H N 1
ATOM 786 C CA . VAL A 1 101 ? 20.394 5.930 10.148 1.00 20.71 101 VAL H CA 1
ATOM 787 C C . VAL A 1 101 ? 19.847 5.219 8.907 1.00 20.92 101 VAL H C 1
ATOM 788 O O . VAL A 1 101 ? 19.561 4.022 8.934 1.00 21.40 101 VAL H O 1
ATOM 792 N N . GLY A 1 102 ? 19.699 5.982 7.835 1.00 21.20 102 GLY H N 1
ATOM 793 C CA . GLY A 1 102 ? 19.403 5.452 6.502 1.00 21.13 102 GLY H CA 1
ATOM 794 C C . GLY A 1 102 ? 18.293 4.427 6.278 1.00 21.88 102 GLY H C 1
ATOM 795 O O . GLY A 1 102 ? 18.545 3.424 5.612 1.00 23.29 102 GLY H O 1
ATOM 796 N N . GLN A 1 103 ? 17.068 4.610 6.776 1.00 19.81 103 GLN H N 1
ATOM 797 C CA . GLN A 1 103 ? 16.644 5.577 7.787 1.00 19.18 103 GLN H CA 1
ATOM 798 C C . GLN A 1 103 ? 16.365 4.877 9.130 1.00 18.56 103 GLN H C 1
ATOM 799 O O . GLN A 1 103 ? 16.229 5.554 10.140 1.00 18.73 103 GLN H O 1
ATOM 805 N N . PHE A 1 104 ? 16.312 3.559 9.124 1.00 18.18 104 PHE H N 1
ATOM 806 C CA . PHE A 1 104 ? 16.047 2.765 10.318 1.00 18.29 104 PHE H CA 1
ATOM 807 C C . PHE A 1 104 ? 16.986 1.566 10.426 1.00 18.53 104 PHE H C 1
ATOM 808 O O . PHE A 1 104 ? 16.545 0.530 10.768 1.00 17.77 104 PHE H O 1
ATOM 816 N N . ALA A 1 105 ? 18.271 1.771 10.108 1.00 20.95 107 ALA H N 1
ATOM 817 C CA . ALA A 1 105 ? 19.303 0.734 10.164 1.00 20.52 107 ALA H CA 1
ATOM 818 C C . ALA A 1 105 ? 19.549 0.124 11.542 1.00 19.91 107 ALA H C 1
ATOM 819 O O . ALA A 1 105 ? 19.539 -1.042 11.705 1.00 19.65 107 ALA H O 1
ATOM 821 N N . TYR A 1 106 ? 19.564 0.988 12.527 1.00 20.38 108 TYR H N 1
ATOM 822 C CA . TYR A 1 106 ? 19.930 0.599 13.881 1.00 21.07 108 TYR H CA 1
ATOM 823 C C . TYR A 1 106 ? 18.784 0.807 14.858 1.00 19.58 108 TYR H C 1
ATOM 824 O O . TYR A 1 106 ? 18.120 1.842 14.814 1.00 19.03 108 TYR H O 1
ATOM 833 N N . TRP A 1 107 ? 18.569 -0.197 15.703 1.00 19.62 109 TRP H N 1
ATOM 834 C CA . TRP A 1 107 ? 17.509 -0.237 16.708 1.00 19.33 109 TRP H CA 1
ATOM 835 C C . TRP A 1 107 ? 18.124 -0.676 18.019 1.00 20.14 109 TRP H C 1
ATOM 836 O O . TRP A 1 107 ? 18.976 -1.557 18.038 1.00 21.13 109 TRP H O 1
ATOM 847 N N . GLY A 1 108 ? 17.679 -0.104 19.132 1.00 20.26 110 GLY H N 1
ATOM 848 C CA . GLY A 1 108 ? 18.037 -0.674 20.424 1.00 20.57 110 GLY H CA 1
ATOM 849 C C . GLY A 1 108 ? 17.197 -1.900 20.757 1.00 20.75 110 GLY H C 1
ATOM 850 O O . GLY A 1 108 ? 16.330 -2.304 19.973 1.00 20.33 110 GLY H O 1
ATOM 851 N N . GLN A 1 109 ? 17.467 -2.499 21.914 1.00 21.66 111 GLN H N 1
ATOM 852 C CA . GLN A 1 109 ? 16.714 -3.663 22.409 1.00 22.12 111 GLN H CA 1
ATOM 853 C C . GLN A 1 109 ? 15.287 -3.328 22.850 1.00 21.43 111 GLN H C 1
ATOM 854 O O . GLN A 1 109 ? 14.438 -4.212 22.938 1.00 22.65 111 GLN H O 1
ATOM 860 N N . GLY A 1 110 ? 15.044 -2.059 23.165 1.00 21.08 112 GLY H N 1
ATOM 861 C CA . GLY A 1 110 ? 13.717 -1.592 23.532 1.00 20.75 112 GLY H CA 1
ATOM 862 C C . GLY A 1 110 ? 13.538 -1.556 25.038 1.00 20.82 112 GLY H C 1
ATOM 863 O O . GLY A 1 110 ? 14.185 -2.307 25.773 1.00 21.82 112 GLY H O 1
ATOM 864 N N . THR A 1 111 ? 12.661 -0.663 25.481 1.00 19.59 113 THR H N 1
ATOM 865 C CA . THR A 1 111 ? 12.264 -0.567 26.884 1.00 20.09 113 THR H CA 1
ATOM 866 C C . THR A 1 111 ? 10.735 -0.641 26.934 1.00 20.12 113 THR H C 1
ATOM 867 O O . THR A 1 111 ? 10.036 0.037 26.179 1.00 19.58 113 THR H O 1
ATOM 871 N N . THR A 1 112 ? 10.227 -1.498 27.812 1.00 20.88 114 THR H N 1
ATOM 872 C CA . THR A 1 112 ? 8.799 -1.787 27.881 1.00 22.17 114 THR H CA 1
ATOM 873 C C . THR A 1 112 ? 8.083 -0.761 28.760 1.00 21.88 114 THR H C 1
ATOM 874 O O . THR A 1 112 ? 8.528 -0.466 29.871 1.00 21.97 114 THR H O 1
ATOM 878 N N . VAL A 1 113 ? 6.983 -0.222 28.241 1.00 21.73 115 VAL H N 1
ATOM 879 C CA . VAL A 1 113 ? 6.116 0.709 28.956 1.00 22.44 115 VAL H CA 1
ATOM 880 C C . VAL A 1 113 ? 4.740 0.055 29.037 1.00 22.96 115 VAL H C 1
ATOM 881 O O . VAL A 1 113 ? 4.116 -0.203 28.007 1.00 22.48 115 VAL H O 1
ATOM 885 N N . THR A 1 114 ? 4.282 -0.227 30.254 1.00 23.01 116 THR H N 1
ATOM 886 C CA . THR A 1 114 ? 2.970 -0.820 30.481 1.00 23.90 116 THR H CA 1
ATOM 887 C C . THR A 1 114 ? 2.143 0.198 31.265 1.00 24.87 116 THR H C 1
ATOM 888 O O . THR A 1 114 ? 2.468 0.503 32.421 1.00 24.14 116 THR H O 1
ATOM 892 N N . VAL A 1 115 ? 1.111 0.745 30.618 1.00 25.26 117 VAL H N 1
ATOM 893 C CA . VAL A 1 115 ? 0.194 1.715 31.221 1.00 27.16 117 VAL H CA 1
ATOM 894 C C . VAL A 1 115 ? -1.095 0.978 31.583 1.00 29.86 117 VAL H C 1
ATOM 895 O O . VAL A 1 115 ? -1.826 0.536 30.691 1.00 30.34 117 VAL H O 1
ATOM 899 N N . SER A 1 116 ? -1.364 0.844 32.882 1.00 32.23 118 SER H N 1
ATOM 900 C CA . SER A 1 116 ? -2.534 0.100 33.366 1.00 33.51 118 SER H CA 1
ATOM 901 C C . SER A 1 116 ? -2.972 0.567 34.752 1.00 34.53 118 SER H C 1
ATOM 902 O O . SER A 1 116 ? -2.143 0.900 35.596 1.00 35.33 118 SER H O 1
ATOM 905 N N . ASP A 1 135 ? -5.274 9.623 7.605 1.00 42.55 1008 ASP H N 1
ATOM 906 C CA . ASP A 1 135 ? -5.233 8.244 8.065 1.00 41.49 1008 ASP H CA 1
ATOM 907 C C . ASP A 1 135 ? -4.766 7.349 6.911 1.00 38.23 1008 ASP H C 1
ATOM 908 O O . ASP A 1 135 ? -5.561 6.688 6.234 1.00 37.86 1008 ASP H O 1
ATOM 913 N N . ILE A 1 136 ? -3.457 7.360 6.695 1.00 33.57 1009 ILE H N 1
ATOM 914 C CA . ILE A 1 136 ? -2.817 6.558 5.657 1.00 31.84 1009 ILE H CA 1
ATOM 915 C C . ILE A 1 136 ? -2.625 5.141 6.184 1.00 29.75 1009 ILE H C 1
ATOM 916 O O . ILE A 1 136 ? -2.215 4.956 7.333 1.00 30.39 1009 ILE H O 1
ATOM 921 N N . VAL A 1 137 ? -2.928 4.151 5.342 1.00 27.94 1010 VAL H N 1
ATOM 922 C CA . VAL A 1 137 ? -2.675 2.745 5.668 1.00 26.76 1010 VAL H CA 1
ATOM 923 C C . VAL A 1 137 ? -1.663 2.164 4.678 1.00 24.57 1010 VAL H C 1
ATOM 924 O O . VAL A 1 137 ? -1.794 2.328 3.465 1.00 24.03 1010 VAL H O 1
ATOM 928 N N . VAL A 1 138 ? -0.628 1.538 5.228 1.00 22.32 1011 VAL H N 1
ATOM 929 C CA . VAL A 1 138 ? 0.382 0.839 4.457 1.00 20.93 1011 VAL H CA 1
ATOM 930 C C . VAL A 1 138 ? 0.097 -0.651 4.632 1.00 20.87 1011 VAL H C 1
ATOM 931 O O . VAL A 1 138 ? -0.001 -1.145 5.767 1.00 20.79 1011 VAL H O 1
ATOM 935 N N . THR A 1 139 ? -0.058 -1.357 3.514 1.00 20.12 1012 THR H N 1
ATOM 936 C CA . THR A 1 139 ? -0.473 -2.757 3.527 1.00 20.33 1012 THR H CA 1
ATOM 937 C C . THR A 1 139 ? 0.642 -3.671 3.016 1.00 18.86 1012 THR H C 1
ATOM 938 O O . THR A 1 139 ? 1.230 -3.426 1.955 1.00 18.70 1012 THR H O 1
ATOM 942 N N . GLN A 1 140 ? 0.880 -4.730 3.784 1.00 17.51 1013 GLN H N 1
ATOM 943 C CA . GLN A 1 140 ? 1.820 -5.796 3.457 1.00 17.27 1013 GLN H CA 1
ATOM 944 C C . GLN A 1 140 ? 1.088 -7.132 3.493 1.00 17.99 1013 GLN H C 1
ATOM 945 O O . GLN A 1 140 ? 0.062 -7.270 4.154 1.00 18.49 1013 GLN H O 1
ATOM 951 N N . GLU A 1 141 ? 1.650 -8.131 2.825 1.00 16.94 1014 GLU H N 1
ATOM 952 C CA . GLU A 1 141 ? 1.122 -9.489 2.890 1.00 17.18 1014 GLU H CA 1
ATOM 953 C C . GLU A 1 141 ? 1.154 -9.944 4.343 1.00 17.25 1014 GLU H C 1
ATOM 954 O O . GLU A 1 141 ? 2.143 -9.719 5.021 1.00 17.59 1014 GLU H O 1
ATOM 960 N N . SER A 1 142 ? 0.092 -10.574 4.837 1.00 17.08 1015 SER H N 1
ATOM 961 C CA . SER A 1 142 ? 0.100 -11.032 6.231 1.00 17.27 1015 SER H CA 1
ATOM 962 C C . SER A 1 142 ? 1.165 -12.097 6.465 1.00 16.67 1015 SER H C 1
ATOM 963 O O . SER A 1 142 ? 1.907 -12.050 7.458 1.00 17.75 1015 SER H O 1
ATOM 966 N N . ALA A 1 143 ? 1.236 -13.054 5.542 1.00 16.10 1016 ALA H N 1
ATOM 967 C CA . ALA A 1 143 ? 2.207 -14.144 5.625 1.00 16.71 1016 ALA H CA 1
ATOM 968 C C . ALA A 1 143 ? 2.644 -14.565 4.243 1.00 16.42 1016 ALA H C 1
ATOM 969 O O . ALA A 1 143 ? 1.892 -14.449 3.290 1.00 16.82 1016 ALA H O 1
ATOM 971 N N . LEU A 1 144 ? 3.888 -15.033 4.142 1.00 16.32 1017 LEU H N 1
ATOM 972 C CA . LEU A 1 144 ? 4.373 -15.724 2.957 1.00 16.69 1017 LEU H CA 1
ATOM 973 C C . LEU A 1 144 ? 5.180 -16.920 3.417 1.00 16.19 1017 LEU H C 1
ATOM 974 O O . LEU A 1 144 ? 5.812 -16.877 4.483 1.00 16.96 1017 LEU H O 1
ATOM 979 N N . THR A 1 145 ? 5.124 -17.992 2.633 1.00 16.29 1018 THR H N 1
ATOM 980 C CA . THR A 1 145 ? 5.872 -19.205 2.929 1.00 17.13 1018 THR H CA 1
ATOM 981 C C . THR A 1 145 ? 6.831 -19.472 1.783 1.00 16.96 1018 THR H C 1
ATOM 982 O O . THR A 1 145 ? 6.452 -19.427 0.628 1.00 17.50 1018 THR H O 1
ATOM 986 N N . THR A 1 146 ? 8.089 -19.745 2.120 1.00 17.26 1019 THR H N 1
ATOM 987 C CA . THR A 1 146 ? 9.101 -20.079 1.130 1.00 18.01 1019 THR H CA 1
ATOM 988 C C . THR A 1 146 ? 9.911 -21.262 1.654 1.00 18.08 1019 THR H C 1
ATOM 989 O O . THR A 1 146 ? 9.564 -21.862 2.668 1.00 17.91 1019 THR H O 1
ATOM 993 N N . SER A 1 147 ? 10.989 -21.591 0.945 1.00 18.43 1020 SER H N 1
ATOM 994 C CA A SER A 1 147 ? 11.922 -22.611 1.411 0.50 18.73 1020 SER H CA 1
ATOM 995 C CA B SER A 1 147 ? 11.922 -22.648 1.351 0.50 18.15 1020 SER H CA 1
ATOM 996 C C . SER A 1 147 ? 13.331 -22.180 1.065 1.00 17.99 1020 SER H C 1
ATOM 997 O O . SER A 1 147 ? 13.516 -21.275 0.257 1.00 17.30 1020 SER H O 1
ATOM 1002 N N . PRO A 1 148 ? 14.329 -22.817 1.705 1.00 17.59 1021 PRO H N 1
ATOM 1003 C CA . PRO A 1 148 ? 15.692 -22.395 1.412 1.00 17.17 1021 PRO H CA 1
ATOM 1004 C C . PRO A 1 148 ? 16.036 -22.457 -0.067 1.00 16.73 1021 PRO H C 1
ATOM 1005 O O . PRO A 1 148 ? 15.716 -23.436 -0.748 1.00 16.58 1021 PRO H O 1
ATOM 1009 N N . GLY A 1 149 ? 16.675 -21.399 -0.556 1.00 15.80 1022 GLY H N 1
ATOM 1010 C CA . GLY A 1 149 ? 17.126 -21.329 -1.929 1.00 16.12 1022 GLY H CA 1
ATOM 1011 C C . GLY A 1 149 ? 16.137 -20.724 -2.906 1.00 15.93 1022 GLY H C 1
ATOM 1012 O O . GLY A 1 149 ? 16.457 -20.512 -4.063 1.00 15.97 1022 GLY H O 1
ATOM 1013 N N . GLU A 1 150 ? 14.923 -20.434 -2.446 1.00 17.25 1023 GLU H N 1
ATOM 1014 C CA . GLU A 1 150 ? 13.960 -19.812 -3.328 1.00 17.87 1023 GLU H CA 1
ATOM 1015 C C . GLU A 1 150 ? 14.085 -18.313 -3.323 1.00 17.27 1023 GLU H C 1
ATOM 1016 O O . GLU A 1 150 ? 14.756 -17.735 -2.471 1.00 16.80 1023 GLU H O 1
ATOM 1022 N N . THR A 1 151 ? 13.461 -17.690 -4.310 1.00 18.06 1024 THR H N 1
ATOM 1023 C CA . THR A 1 151 ? 13.383 -16.249 -4.380 1.00 18.40 1024 THR H CA 1
ATOM 1024 C C . THR A 1 151 ? 11.996 -15.857 -3.903 1.00 18.57 1024 THR H C 1
ATOM 1025 O O . THR A 1 151 ? 10.991 -16.431 -4.347 1.00 21.27 1024 THR H O 1
ATOM 1029 N N . VAL A 1 152 ? 11.934 -14.936 -2.948 1.00 17.00 1025 VAL H N 1
ATOM 1030 C CA . VAL A 1 152 ? 10.651 -14.500 -2.400 1.00 17.04 1025 VAL H CA 1
ATOM 1031 C C . VAL A 1 152 ? 10.632 -12.985 -2.371 1.00 16.75 1025 VAL H C 1
ATOM 1032 O O . VAL A 1 152 ? 11.636 -12.357 -2.042 1.00 16.57 1025 VAL H O 1
ATOM 1036 N N . THR A 1 153 ? 9.490 -12.402 -2.723 1.00 15.95 1026 THR H N 1
ATOM 1037 C CA . THR A 1 153 ? 9.341 -10.956 -2.794 1.00 16.55 1026 THR H CA 1
ATOM 1038 C C . THR A 1 153 ? 8.164 -10.529 -1.942 1.00 16.53 1026 THR H C 1
ATOM 1039 O O . THR A 1 153 ? 7.062 -11.040 -2.095 1.00 17.55 1026 THR H O 1
ATOM 1043 N N . LEU A 1 154 ? 8.440 -9.625 -1.005 1.00 16.43 1027 LEU H N 1
ATOM 1044 C CA . LEU A 1 154 ? 7.447 -9.049 -0.103 1.00 16.48 1027 LEU H CA 1
ATOM 1045 C C . LEU A 1 154 ? 7.096 -7.688 -0.646 1.00 16.55 1027 LEU H C 1
ATOM 1046 O O . LEU A 1 154 ? 7.967 -7.018 -1.176 1.00 16.88 1027 LEU H O 1
ATOM 1051 N N . THR A 1 155 ? 5.843 -7.258 -0.504 1.00 16.08 1028 THR H N 1
ATOM 1052 C CA . THR A 1 155 ? 5.437 -5.960 -1.049 1.00 16.93 1028 THR H CA 1
ATOM 1053 C C . THR A 1 155 ? 4.770 -5.063 -0.017 1.00 16.62 1028 THR H C 1
ATOM 1054 O O . THR A 1 155 ? 4.343 -5.501 1.054 1.00 16.22 1028 THR H O 1
ATOM 1058 N N . CYS A 1 156 ? 4.712 -3.790 -0.377 1.00 16.93 1029 CYS H N 1
ATOM 1059 C CA . CYS A 1 156 ? 4.361 -2.724 0.531 1.00 17.67 1029 CYS H CA 1
ATOM 1060 C C . CYS A 1 156 ? 3.578 -1.684 -0.272 1.00 18.61 1029 CYS H C 1
ATOM 1061 O O . CYS A 1 156 ? 4.150 -1.000 -1.115 1.00 17.98 1029 CYS H O 1
ATOM 1064 N N . ARG A 1 157 ? 2.270 -1.601 -0.011 1.00 19.61 1030 ARG H N 1
ATOM 1065 C CA . ARG A 1 157 ? 1.344 -0.752 -0.770 1.00 21.69 1030 ARG H CA 1
ATOM 1066 C C . ARG A 1 157 ? 0.908 0.437 0.073 1.00 21.74 1030 ARG H C 1
ATOM 1067 O O . ARG A 1 157 ? 0.673 0.288 1.263 1.00 21.14 1030 ARG H O 1
ATOM 1075 N N . SER A 1 158 ? 0.786 1.599 -0.572 1.00 22.64 1031 SER H N 1
ATOM 1076 C CA . SER A 1 158 ? 0.280 2.830 0.046 1.00 24.61 1031 SER H CA 1
ATOM 1077 C C . SER A 1 158 ? -1.172 3.066 -0.352 1.00 25.43 1031 SER H C 1
ATOM 1078 O O . SER A 1 158 ? -1.525 2.939 -1.528 1.00 25.98 1031 SER H O 1
ATOM 1081 N N . SER A 1 159 ? -2.002 3.445 0.622 1.00 26.30 1032 SER H N 1
ATOM 1082 C CA . SER A 1 159 ? -3.396 3.816 0.347 1.00 27.46 1032 SER H CA 1
ATOM 1083 C C . SER A 1 159 ? -3.527 5.148 -0.402 1.00 28.38 1032 SER H C 1
ATOM 1084 O O . SER A 1 159 ? -4.586 5.424 -0.966 1.00 29.87 1032 SER H O 1
ATOM 1087 N N . THR A 1 160 ? -2.471 5.964 -0.398 1.00 28.81 1033 THR H N 1
ATOM 1088 C CA . THR A 1 160 ? -2.475 7.265 -1.082 1.00 29.43 1033 THR H CA 1
ATOM 1089 C C . THR A 1 160 ? -2.386 7.151 -2.606 1.00 29.26 1033 THR H C 1
ATOM 1090 O O . THR A 1 160 ? -2.853 8.037 -3.320 1.00 31.44 1033 THR H O 1
ATOM 1094 N N . GLY A 1 161 ? -1.795 6.060 -3.092 1.00 28.21 1034 GLY H N 1
ATOM 1095 C CA . GLY A 1 161 ? -1.520 5.862 -4.515 1.00 27.12 1034 GLY H CA 1
ATOM 1096 C C . GLY A 1 161 ? -0.237 5.071 -4.685 1.00 26.70 1034 GLY H C 1
ATOM 1097 O O . GLY A 1 161 ? 0.153 4.319 -3.788 1.00 26.93 1034 GLY H O 1
ATOM 1098 N N . ALA A 1 162 ? 0.416 5.242 -5.830 1.00 25.80 1035 ALA H N 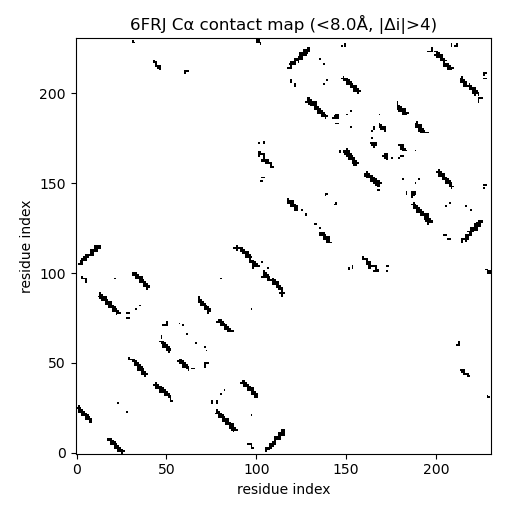1
ATOM 1099 C CA . ALA A 1 162 ? 1.665 4.535 -6.133 1.00 25.47 1035 ALA H CA 1
ATOM 1100 C C . ALA A 1 162 ? 2.783 4.926 -5.168 1.00 24.93 1035 ALA H C 1
ATOM 1101 O O . ALA A 1 162 ? 2.909 6.092 -4.790 1.00 25.75 1035 ALA H O 1
ATOM 1103 N N . VAL A 1 163 ? 3.587 3.941 -4.765 1.00 24.03 1036 VAL H N 1
ATOM 1104 C CA . VAL A 1 163 ? 4.797 4.205 -4.000 1.00 23.46 1036 VAL H CA 1
ATOM 1105 C C . VAL A 1 163 ? 5.879 4.640 -4.986 1.00 23.88 1036 VAL H C 1
ATOM 1106 O O . VAL A 1 163 ? 6.085 3.990 -6.018 1.00 25.11 1036 VAL H O 1
ATOM 1110 N N . THR A 1 164 ? 6.556 5.737 -4.667 1.00 23.77 1037 THR H N 1
ATOM 1111 C CA . THR A 1 164 ? 7.629 6.268 -5.488 1.00 24.13 1037 THR H CA 1
ATOM 1112 C C . THR A 1 164 ? 8.883 6.398 -4.638 1.00 22.79 1037 THR H C 1
ATOM 1113 O O . THR A 1 164 ? 8.840 6.178 -3.413 1.00 21.21 1037 THR H O 1
ATOM 1117 N N . THR A 1 165 ? 9.992 6.783 -5.262 1.00 22.70 1038 THR H N 1
ATOM 1118 C CA . THR A 1 165 ? 11.223 7.032 -4.511 1.00 23.38 1038 THR H CA 1
ATOM 1119 C C . THR A 1 165 ? 11.070 8.173 -3.494 1.00 23.29 1038 THR H C 1
ATOM 1120 O O . THR A 1 165 ? 11.808 8.206 -2.515 1.00 23.44 1038 THR H O 1
ATOM 1124 N N . SER A 1 166 ? 10.100 9.072 -3.699 1.00 23.78 1039 SER H N 1
ATOM 1125 C CA . SER A 1 166 ? 9.784 10.120 -2.717 1.00 24.46 1039 SER H CA 1
ATOM 1126 C C . SER A 1 166 ? 9.156 9.611 -1.414 1.00 24.02 1039 SER H C 1
ATOM 1127 O O . SER A 1 166 ? 9.000 10.390 -0.472 1.00 24.55 1039 SER H O 1
ATOM 1130 N N . ASN A 1 167 ? 8.781 8.329 -1.359 1.00 23.08 1040 ASN H N 1
ATOM 1131 C CA . ASN A 1 167 ? 8.378 7.684 -0.102 1.00 21.85 1040 ASN H CA 1
ATOM 1132 C C . ASN A 1 167 ? 9.526 7.010 0.663 1.00 20.84 1040 ASN H C 1
ATOM 1133 O O . ASN A 1 167 ? 9.300 6.500 1.758 1.00 19.76 1040 ASN H O 1
ATOM 1138 N N . TYR A 1 168 ? 10.730 6.990 0.094 1.00 20.30 1041 TYR H N 1
ATOM 1139 C CA . TYR A 1 168 ? 11.937 6.528 0.794 1.00 20.03 1041 TYR H CA 1
ATOM 1140 C C . TYR A 1 168 ? 11.724 5.223 1.566 1.00 18.65 1041 TYR H C 1
ATOM 1141 O O . TYR A 1 168 ? 12.033 5.124 2.758 1.00 18.29 1041 TYR H O 1
ATOM 1150 N N . ALA A 1 169 ? 11.183 4.221 0.877 1.00 18.00 1042 ALA H N 1
ATOM 1151 C CA . ALA A 1 169 ? 10.757 2.993 1.540 1.00 17.63 1042 ALA H CA 1
ATOM 1152 C C . ALA A 1 169 ? 11.909 2.351 2.316 1.00 16.81 1042 ALA H C 1
ATOM 1153 O O . ALA A 1 169 ? 13.026 2.251 1.808 1.00 16.73 1042 ALA H O 1
ATOM 1155 N N . ASN A 1 170 ? 11.628 1.961 3.560 1.00 16.18 1043 ASN H N 1
ATOM 1156 C CA . ASN A 1 170 ? 12.546 1.191 4.385 1.00 16.31 1043 ASN H CA 1
ATOM 1157 C C . ASN A 1 170 ? 11.973 -0.192 4.647 1.00 15.91 1043 ASN H C 1
ATOM 1158 O O . ASN A 1 170 ? 10.753 -0.369 4.696 1.00 16.29 1043 ASN H O 1
ATOM 1163 N N . TRP A 1 171 ? 12.869 -1.151 4.847 1.00 15.79 1044 TRP H N 1
ATOM 1164 C CA . TRP A 1 171 ? 12.512 -2.505 5.244 1.00 15.70 1044 TRP H CA 1
ATOM 1165 C C . TRP A 1 171 ? 13.297 -2.862 6.491 1.00 16.04 1044 TRP H C 1
ATOM 1166 O O . TRP A 1 171 ? 14.515 -2.660 6.535 1.00 15.62 1044 TRP H O 1
ATOM 1177 N N . VAL A 1 172 ? 12.598 -3.397 7.489 1.00 16.35 1045 VAL H N 1
ATOM 1178 C CA . VAL A 1 172 ? 13.170 -3.731 8.794 1.00 16.69 1045 VAL H CA 1
ATOM 1179 C C . VAL A 1 172 ? 12.772 -5.157 9.158 1.00 16.82 1045 VAL H C 1
ATOM 1180 O O . VAL A 1 172 ? 11.619 -5.547 8.980 1.00 17.58 1045 VAL H O 1
ATOM 1184 N N . GLN A 1 173 ? 13.722 -5.918 9.688 1.00 16.20 1046 GLN H N 1
ATOM 1185 C CA . GLN A 1 173 ? 13.495 -7.311 10.076 1.00 16.28 1046 GLN H CA 1
ATOM 1186 C C . GLN A 1 173 ? 13.355 -7.432 11.584 1.00 16.50 1046 GLN H C 1
ATOM 1187 O O . GLN A 1 173 ? 14.201 -6.928 12.304 1.00 16.66 1046 GLN H O 1
ATOM 1193 N N . GLU A 1 174 ? 12.321 -8.146 12.034 1.00 16.45 1047 GLU H N 1
ATOM 1194 C CA . GLU A 1 174 ? 12.153 -8.511 13.445 1.00 17.40 1047 GLU H CA 1
ATOM 1195 C C . GLU A 1 174 ? 12.438 -9.995 13.629 1.00 18.61 1047 GLU H C 1
ATOM 1196 O O . GLU A 1 174 ? 11.716 -10.838 13.103 1.00 18.44 1047 GLU H O 1
ATOM 1202 N N . LYS A 1 175 ? 13.495 -10.310 14.371 1.00 21.65 1048 LYS H N 1
ATOM 1203 C CA . LYS A 1 175 ? 13.771 -11.687 14.788 1.00 24.16 1048 LYS H CA 1
ATOM 1204 C C . LYS A 1 175 ? 13.335 -11.888 16.251 1.00 26.91 1048 LYS H C 1
ATOM 1205 O O . LYS A 1 175 ? 13.001 -10.919 16.948 1.00 25.15 1048 LYS H O 1
ATOM 1211 N N . PRO A 1 176 ? 13.280 -13.134 16.673 1.00 28.91 1049 PRO H N 1
ATOM 1212 C CA . PRO A 1 176 ? 12.741 -13.382 17.978 1.00 31.84 1049 PRO H CA 1
ATOM 1213 C C . PRO A 1 176 ? 13.352 -12.545 19.027 1.00 34.27 1049 PRO H C 1
ATOM 1214 O O . PRO A 1 176 ? 14.485 -12.134 19.046 1.00 35.54 1049 PRO H O 1
ATOM 1218 N N . ASP A 1 177 ? 12.483 -12.354 19.976 1.00 35.76 1050 ASP H N 1
ATOM 1219 C CA . ASP A 1 177 ? 12.724 -11.503 21.039 1.00 35.39 1050 ASP H CA 1
ATOM 1220 C C . ASP A 1 177 ? 12.944 -10.098 20.764 1.00 32.42 1050 ASP H C 1
ATOM 1221 O O . ASP A 1 177 ? 13.793 -9.435 21.319 1.00 31.12 1050 ASP H O 1
ATOM 1226 N N . HIS A 1 178 ? 12.126 -9.689 19.854 1.00 29.16 1051 HIS H N 1
ATOM 1227 C CA . HIS A 1 178 ? 11.980 -8.241 19.586 1.00 28.30 1051 HIS H CA 1
ATOM 1228 C C . HIS A 1 178 ? 13.301 -7.608 19.117 1.00 26.75 1051 HIS H C 1
ATOM 1229 O O . HIS A 1 178 ? 13.687 -6.520 19.562 1.00 25.99 1051 HIS H O 1
ATOM 1236 N N . LEU A 1 179 ? 13.986 -8.311 18.219 1.00 24.81 1052 LEU H N 1
ATOM 1237 C CA . LEU A 1 179 ? 15.307 -7.923 17.730 1.00 25.04 1052 LEU H CA 1
ATOM 1238 C C . LEU A 1 179 ? 15.146 -7.348 16.331 1.00 22.83 1052 LEU H C 1
ATOM 1239 O O . LEU A 1 179 ? 14.958 -8.100 15.362 1.00 22.60 1052 LEU H O 1
ATOM 1244 N N . PHE A 1 180 ? 15.238 -6.021 16.232 1.00 20.37 1053 PHE H N 1
ATOM 1245 C CA . PHE A 1 180 ? 15.042 -5.304 14.972 1.00 19.83 1053 PHE H CA 1
ATOM 1246 C C . PHE A 1 180 ? 16.356 -4.904 14.312 1.00 19.67 1053 PHE H C 1
ATOM 1247 O O . PHE A 1 180 ? 17.272 -4.420 14.986 1.00 19.64 1053 PHE H O 1
ATOM 1255 N N . THR A 1 181 ? 16.425 -5.109 12.994 1.00 19.10 1054 THR H N 1
ATOM 1256 C CA . THR A 1 181 ? 17.570 -4.732 12.163 1.00 19.76 1054 THR H CA 1
ATOM 1257 C C . THR A 1 181 ? 17.037 -4.111 10.875 1.00 19.61 1054 THR H C 1
ATOM 1258 O O . THR A 1 181 ? 16.212 -4.724 10.193 1.00 19.39 1054 THR H O 1
ATOM 1262 N N . GLY A 1 182 ? 17.497 -2.906 10.543 1.00 18.27 1055 GLY H N 1
ATOM 1263 C CA . GLY A 1 182 ? 17.169 -2.275 9.273 1.00 17.98 1055 GLY H CA 1
ATOM 1264 C C . GLY A 1 182 ? 17.900 -2.985 8.151 1.00 17.85 1055 GLY H C 1
ATOM 1265 O O . GLY A 1 182 ? 19.090 -3.291 8.270 1.00 18.73 1055 GLY H O 1
ATOM 1266 N N . LEU A 1 183 ? 17.183 -3.282 7.077 1.00 17.24 1056 LEU H N 1
ATOM 1267 C CA . LEU A 1 183 ? 17.756 -3.953 5.910 1.00 17.22 1056 LEU H CA 1
ATOM 1268 C C . LEU A 1 183 ? 17.998 -3.001 4.744 1.00 17.04 1056 LEU H C 1
ATOM 1269 O O . LEU A 1 183 ? 19.070 -3.027 4.128 1.00 17.54 1056 LEU H O 1
ATOM 1274 N N . ILE A 1 184 ? 16.982 -2.192 4.440 1.00 17.23 1057 ILE H N 1
ATOM 1275 C CA . ILE A 1 184 ? 16.961 -1.326 3.266 1.00 17.10 1057 ILE H CA 1
ATOM 1276 C C . ILE A 1 184 ? 16.418 0.032 3.691 1.00 17.19 1057 ILE H C 1
ATOM 1277 O O . ILE A 1 184 ? 15.468 0.087 4.449 1.00 17.46 1057 ILE H O 1
ATOM 1282 N N . GLY A 1 185 ? 17.015 1.111 3.185 1.00 17.09 1058 GLY H N 1
ATOM 1283 C CA . GLY A 1 185 ? 16.429 2.447 3.258 1.00 18.07 1058 GLY H CA 1
ATOM 1284 C C . GLY A 1 185 ? 16.520 3.138 1.919 1.00 18.45 1058 GLY H C 1
ATOM 1285 O O . GLY A 1 185 ? 17.154 2.636 0.994 1.00 18.92 1058 GLY H O 1
ATOM 1286 N N . GLY A 1 186 ? 15.856 4.284 1.798 1.00 18.24 1059 GLY H N 1
ATOM 1287 C CA . GLY A 1 186 ? 15.841 5.028 0.542 1.00 18.68 1059 GLY H CA 1
ATOM 1288 C C . GLY A 1 186 ? 15.503 4.161 -0.658 1.00 18.92 1059 GLY H C 1
ATOM 1289 O O . GLY A 1 186 ? 16.191 4.223 -1.683 1.00 19.06 1059 GLY H O 1
ATOM 1290 N N . THR A 1 187 ? 14.457 3.343 -0.509 1.00 18.88 1060 THR H N 1
ATOM 1291 C CA . THR A 1 187 ? 13.954 2.410 -1.539 1.00 19.18 1060 THR H CA 1
ATOM 1292 C C . THR A 1 187 ? 14.816 1.164 -1.772 1.00 18.96 1060 THR H C 1
ATOM 1293 O O . THR A 1 187 ? 14.306 0.041 -1.708 1.00 18.82 1060 THR H O 1
ATOM 1297 N N . ASN A 1 188 ? 16.105 1.357 -2.062 1.00 19.39 1061 ASN H N 1
ATOM 1298 C CA . ASN A 1 188 ? 16.979 0.255 -2.485 1.00 20.22 1061 ASN H CA 1
ATOM 1299 C C . ASN A 1 188 ? 18.420 0.297 -1.960 1.00 20.73 1061 ASN H C 1
ATOM 1300 O O . ASN A 1 188 ? 19.284 -0.398 -2.487 1.00 21.20 1061 ASN H O 1
ATOM 1305 N N . ASN A 1 189 ? 18.669 1.069 -0.906 1.00 20.91 1062 ASN H N 1
ATOM 1306 C CA . ASN A 1 189 ? 20.014 1.176 -0.345 1.00 22.65 1062 ASN H CA 1
ATOM 1307 C C . ASN A 1 189 ? 20.149 0.194 0.809 1.00 22.87 1062 ASN H C 1
ATOM 1308 O O . ASN A 1 189 ? 19.474 0.331 1.826 1.00 22.26 1062 ASN H O 1
ATOM 1313 N N . ARG A 1 190 ? 21.019 -0.799 0.642 1.00 24.71 1063 ARG H N 1
ATOM 1314 C CA . ARG A 1 190 ? 21.234 -1.834 1.655 1.00 26.54 1063 ARG H CA 1
ATOM 1315 C C . ARG A 1 190 ? 22.017 -1.223 2.823 1.00 27.57 1063 ARG H C 1
ATOM 1316 O O . ARG A 1 190 ? 23.033 -0.569 2.599 1.00 28.11 1063 ARG H O 1
ATOM 1324 N N . ALA A 1 191 ? 21.543 -1.428 4.053 1.00 27.97 1064 ALA H N 1
ATOM 1325 C CA . ALA A 1 191 ? 22.230 -0.907 5.250 1.00 29.47 1064 ALA H CA 1
ATOM 1326 C C . ALA A 1 191 ? 23.577 -1.622 5.451 1.00 30.37 1064 ALA H C 1
ATOM 1327 O O . ALA A 1 191 ? 23.754 -2.747 4.977 1.00 27.96 1064 ALA H O 1
ATOM 1329 N N . PRO A 1 192 ? 24.540 -0.974 6.142 1.00 32.43 1065 PRO H N 1
ATOM 1330 C CA . PRO A 1 192 ? 25.866 -1.604 6.243 1.00 32.17 1065 PRO H CA 1
ATOM 1331 C C . PRO A 1 192 ? 25.829 -2.959 6.952 1.00 30.81 1065 PRO H C 1
ATOM 1332 O O . PRO A 1 192 ? 25.114 -3.118 7.941 1.00 31.44 1065 PRO H O 1
ATOM 1336 N N . GLY A 1 193 ? 26.561 -3.928 6.408 1.00 29.92 1066 GLY H N 1
ATOM 1337 C CA . GLY A 1 193 ? 26.613 -5.283 6.956 1.00 28.28 1066 GLY H CA 1
ATOM 1338 C C . GLY A 1 193 ? 25.428 -6.185 6.627 1.00 26.22 1066 GLY H C 1
ATOM 1339 O O . GLY A 1 193 ? 25.431 -7.358 7.018 1.00 27.74 1066 GLY H O 1
ATOM 1340 N N . VAL A 1 194 ? 24.422 -5.658 5.920 1.00 24.01 1067 VAL H N 1
ATOM 1341 C CA . VAL A 1 194 ? 23.243 -6.443 5.549 1.00 22.08 1067 VAL H CA 1
ATOM 1342 C C . VAL A 1 194 ? 23.613 -7.385 4.402 1.00 20.27 1067 VAL H C 1
ATOM 1343 O O . VAL A 1 194 ? 24.281 -6.966 3.450 1.00 19.92 1067 VAL H O 1
ATOM 1347 N N . PRO A 1 195 ? 23.191 -8.659 4.497 1.00 19.31 1068 PRO H N 1
ATOM 1348 C CA . PRO A 1 195 ? 23.535 -9.623 3.464 1.00 18.96 1068 PRO H CA 1
ATOM 1349 C C . PRO A 1 195 ? 23.057 -9.267 2.056 1.00 18.28 1068 PRO H C 1
ATOM 1350 O O . PRO A 1 195 ? 21.971 -8.724 1.894 1.00 17.44 1068 PRO H O 1
ATOM 1354 N N . ALA A 1 196 ? 23.864 -9.598 1.056 1.00 17.93 1069 ALA H N 1
ATOM 1355 C CA . ALA A 1 196 ? 23.594 -9.288 -0.337 1.00 17.59 1069 ALA H CA 1
ATOM 1356 C C . ALA A 1 196 ? 22.346 -9.942 -0.906 1.00 17.16 1069 ALA H C 1
ATOM 1357 O O . ALA A 1 196 ? 21.821 -9.451 -1.896 1.00 17.70 1069 ALA H O 1
ATOM 1359 N N . ARG A 1 197 ? 21.881 -11.038 -0.298 1.00 16.17 1070 ARG H N 1
ATOM 1360 C CA . ARG A 1 197 ? 20.625 -11.668 -0.743 1.00 15.54 1070 ARG H CA 1
ATOM 1361 C C . ARG A 1 197 ? 19.394 -10.782 -0.573 1.00 15.73 1070 ARG H C 1
ATOM 1362 O O . ARG A 1 197 ? 18.374 -11.059 -1.201 1.00 15.67 1070 ARG H O 1
ATOM 1370 N N . PHE A 1 198 ? 19.476 -9.745 0.262 1.00 15.84 1071 PHE H N 1
ATOM 1371 C CA . PHE A 1 198 ? 18.378 -8.786 0.430 1.00 15.95 1071 PHE H CA 1
ATOM 1372 C C . PHE A 1 198 ? 18.505 -7.628 -0.550 1.00 16.30 1071 PHE H C 1
ATOM 1373 O O . PHE A 1 198 ? 19.575 -7.024 -0.668 1.00 17.02 1071 PHE H O 1
ATOM 1381 N N . SER A 1 199 ? 17.418 -7.303 -1.242 1.00 16.14 1072 SER H N 1
ATOM 1382 C CA . SER A 1 199 ? 17.404 -6.132 -2.107 1.00 16.69 1072 SER H CA 1
ATOM 1383 C C . SER A 1 199 ? 16.052 -5.445 -2.099 1.00 16.21 1072 SER H C 1
ATOM 1384 O O . SER A 1 199 ? 15.014 -6.092 -1.932 1.00 17.27 1072 SER H O 1
ATOM 1387 N N . GLY A 1 200 ? 16.080 -4.130 -2.287 1.00 16.87 1073 GLY H N 1
ATOM 1388 C CA . GLY A 1 200 ? 14.867 -3.314 -2.332 1.00 17.12 1073 GLY H CA 1
ATOM 1389 C C . GLY A 1 200 ? 14.578 -2.836 -3.734 1.00 17.51 1073 GLY H C 1
ATOM 1390 O O . GLY A 1 200 ? 15.501 -2.565 -4.508 1.00 19.24 1073 GLY H O 1
ATOM 1391 N N . SER A 1 201 ? 13.293 -2.721 -4.056 1.00 17.90 1074 SER H N 1
ATOM 1392 C CA . SER A 1 201 ? 12.849 -2.271 -5.369 1.00 18.44 1074 SER H CA 1
ATOM 1393 C C . SER A 1 201 ? 11.492 -1.581 -5.304 1.00 18.34 1074 SER H C 1
ATOM 1394 O O . SER A 1 201 ? 10.847 -1.549 -4.253 1.00 17.53 1074 SER H O 1
ATOM 1397 N N . LEU A 1 202 ? 11.107 -0.993 -6.436 1.00 18.36 1075 LEU H N 1
ATOM 1398 C CA . LEU A 1 202 ? 9.725 -0.604 -6.697 1.00 19.16 1075 LEU H CA 1
ATOM 1399 C C . LEU A 1 202 ? 9.237 -1.505 -7.815 1.00 19.36 1075 LEU H C 1
ATOM 1400 O O . LEU A 1 202 ? 9.905 -1.617 -8.840 1.00 19.73 1075 LEU H O 1
ATOM 1405 N N . ILE A 1 203 ? 8.102 -2.166 -7.612 1.00 19.88 1076 ILE H N 1
ATOM 1406 C CA . ILE A 1 203 ? 7.526 -3.076 -8.613 1.00 21.27 1076 ILE H CA 1
ATOM 1407 C C . ILE A 1 203 ? 6.031 -2.839 -8.630 1.00 21.94 1076 ILE H C 1
ATOM 1408 O O . ILE A 1 203 ? 5.385 -2.925 -7.590 1.00 21.63 1076 ILE H O 1
ATOM 1413 N N . GLY A 1 204 ? 5.500 -2.507 -9.793 1.00 22.20 1077 GLY H N 1
ATOM 1414 C CA . GLY A 1 204 ? 4.079 -2.235 -9.950 1.00 24.84 1077 GLY H CA 1
ATOM 1415 C C . GLY A 1 204 ? 3.499 -1.265 -8.949 1.00 26.46 1077 GLY H C 1
ATOM 1416 O O . GLY A 1 204 ? 2.537 -1.566 -8.326 1.00 30.28 1077 GLY H O 1
ATOM 1417 N N . ASP A 1 205 ? 4.100 -0.119 -8.791 1.00 28.47 1078 ASP H N 1
ATOM 1418 C CA . ASP A 1 205 ? 3.610 0.876 -7.814 1.00 28.54 1078 ASP H CA 1
ATOM 1419 C C . ASP A 1 205 ? 3.571 0.528 -6.301 1.00 24.81 1078 ASP H C 1
ATOM 1420 O O . ASP A 1 205 ? 2.938 1.160 -5.536 1.00 22.51 1078 ASP H O 1
ATOM 1425 N N . LYS A 1 206 ? 4.329 -0.469 -5.929 1.00 22.13 1079 LYS H N 1
ATOM 1426 C CA . LYS A 1 206 ? 4.515 -0.854 -4.563 1.00 20.77 1079 LYS H CA 1
ATOM 1427 C C . LYS A 1 206 ? 6.006 -0.936 -4.317 1.00 19.39 1079 LYS H C 1
ATOM 1428 O O . LYS A 1 206 ? 6.766 -1.059 -5.190 1.00 20.59 1079 LYS H O 1
ATOM 1434 N N . ALA A 1 207 ? 6.390 -0.762 -3.090 1.00 17.27 1080 ALA H N 1
ATOM 1435 C CA . ALA A 1 207 ? 7.762 -1.074 -2.684 1.00 16.78 1080 ALA H CA 1
ATOM 1436 C C . ALA A 1 207 ? 7.868 -2.574 -2.469 1.00 16.41 1080 ALA H C 1
ATOM 1437 O O . ALA A 1 207 ? 6.886 -3.240 -2.143 1.00 16.14 1080 ALA H O 1
ATOM 1439 N N . ALA A 1 208 ? 9.072 -3.102 -2.657 1.00 15.85 1081 ALA H N 1
ATOM 1440 C CA . ALA A 1 208 ? 9.295 -4.538 -2.604 1.00 16.37 1081 ALA H CA 1
ATOM 1441 C C . ALA A 1 208 ? 10.637 -4.888 -1.992 1.00 16.02 1081 ALA H C 1
ATOM 1442 O O . ALA A 1 208 ? 11.626 -4.212 -2.246 1.00 17.24 1081 ALA H O 1
ATOM 1444 N N . LEU A 1 209 ? 10.650 -5.946 -1.188 1.00 15.24 1082 LEU H N 1
ATOM 1445 C CA . LEU A 1 209 ? 11.882 -6.544 -0.664 1.00 15.51 1082 LEU H CA 1
ATOM 1446 C C . LEU A 1 209 ? 11.998 -7.950 -1.225 1.00 15.60 1082 LEU H C 1
ATOM 1447 O O . LEU A 1 209 ? 11.095 -8.745 -1.073 1.00 15.95 1082 LEU H O 1
ATOM 1452 N N . THR A 1 210 ? 13.131 -8.261 -1.847 1.00 15.38 1083 THR H N 1
ATOM 1453 C CA . THR A 1 210 ? 13.374 -9.568 -2.449 1.00 15.74 1083 THR H CA 1
ATOM 1454 C C . THR A 1 210 ? 14.517 -10.228 -1.700 1.00 15.67 1083 THR H C 1
ATOM 1455 O O . THR A 1 210 ? 15.537 -9.589 -1.433 1.00 15.76 1083 THR H O 1
ATOM 1459 N N . ILE A 1 211 ? 14.316 -11.483 -1.311 1.00 15.68 1084 ILE H N 1
ATOM 1460 C CA . ILE A 1 211 ? 15.381 -12.319 -0.796 1.00 15.99 1084 ILE H CA 1
ATOM 1461 C C . ILE A 1 211 ? 15.689 -13.308 -1.910 1.00 16.11 1084 ILE H C 1
ATOM 1462 O O . ILE A 1 211 ? 14.851 -14.148 -2.231 1.00 16.10 1084 ILE H O 1
ATOM 1467 N N . THR A 1 212 ? 16.868 -13.182 -2.513 1.00 16.38 1085 THR H N 1
ATOM 1468 C CA . THR A 1 212 ? 17.278 -14.036 -3.628 1.00 17.00 1085 THR H CA 1
ATOM 1469 C C . THR A 1 212 ? 18.098 -15.193 -3.059 1.00 16.94 1085 THR H C 1
ATOM 1470 O O . THR A 1 212 ? 19.307 -15.072 -2.832 1.00 17.31 1085 THR H O 1
ATOM 1474 N N . GLY A 1 213 ? 17.416 -16.298 -2.784 1.00 16.47 1086 GLY H N 1
ATOM 1475 C CA . GLY A 1 213 ? 18.005 -17.467 -2.152 1.00 17.03 1086 GLY H CA 1
ATOM 1476 C C . GLY A 1 213 ? 17.716 -17.355 -0.677 1.00 17.26 1086 GLY H C 1
ATOM 1477 O O . GLY A 1 213 ? 18.573 -16.933 0.148 1.00 20.80 1086 GLY H O 1
ATOM 1478 N N . ALA A 1 214 ? 16.481 -17.678 -0.294 1.00 17.35 1087 ALA H N 1
ATOM 1479 C CA . ALA A 1 214 ? 16.097 -17.529 1.115 1.00 16.44 1087 ALA H CA 1
ATOM 1480 C C . ALA A 1 214 ? 16.871 -18.524 1.977 1.00 16.47 1087 ALA H C 1
ATOM 1481 O O . ALA A 1 214 ? 17.205 -19.610 1.510 1.00 17.07 1087 ALA H O 1
ATOM 1483 N N . GLN A 1 215 ? 17.171 -18.147 3.218 1.00 16.84 1088 GLN H N 1
ATOM 1484 C CA . GLN A 1 215 ? 17.891 -19.027 4.148 1.00 17.46 1088 GLN H CA 1
ATOM 1485 C C . GLN A 1 215 ? 17.036 -19.267 5.381 1.00 18.20 1088 GLN H C 1
ATOM 1486 O O . GLN A 1 215 ? 16.160 -18.459 5.704 1.00 17.91 1088 GLN H O 1
ATOM 1492 N N . THR A 1 216 ? 17.270 -20.381 6.070 1.00 19.20 1089 THR H N 1
ATOM 1493 C CA . THR A 1 216 ? 16.431 -20.754 7.216 1.00 21.10 1089 THR H CA 1
ATOM 1494 C C . THR A 1 216 ? 16.336 -19.648 8.261 1.00 20.73 1089 THR H C 1
ATOM 1495 O O . THR A 1 216 ? 15.252 -19.375 8.786 1.00 21.36 1089 THR H O 1
ATOM 1499 N N . GLU A 1 217 ? 17.463 -18.981 8.512 1.00 20.96 1090 GLU H N 1
ATOM 1500 C CA . GLU A 1 217 ? 17.523 -17.859 9.466 1.00 21.70 1090 GLU H CA 1
ATOM 1501 C C . GLU A 1 217 ? 16.754 -16.597 9.049 1.00 20.24 1090 GLU H C 1
ATOM 1502 O O . GLU A 1 217 ? 16.633 -15.663 9.845 1.00 21.06 1090 GLU H O 1
ATOM 1508 N N . ASP A 1 218 ? 16.275 -16.553 7.804 1.00 18.70 1091 ASP H N 1
ATOM 1509 C CA . ASP A 1 218 ? 15.451 -15.438 7.329 1.00 17.98 1091 ASP H CA 1
ATOM 1510 C C . ASP A 1 218 ? 13.993 -15.558 7.758 1.00 17.53 1091 ASP H C 1
ATOM 1511 O O . ASP A 1 218 ? 13.214 -14.642 7.521 1.00 16.96 1091 ASP H O 1
ATOM 1516 N N . GLU A 1 219 ? 13.617 -16.665 8.402 1.00 18.08 1092 GLU H N 1
ATOM 1517 C CA . GLU A 1 219 ? 12.297 -16.762 9.022 1.00 18.79 1092 GLU H CA 1
ATOM 1518 C C . GLU A 1 219 ? 12.195 -15.665 10.087 1.00 18.11 1092 GLU H C 1
ATOM 1519 O O . GLU A 1 219 ? 12.966 -15.654 11.043 1.00 19.80 1092 GLU H O 1
ATOM 1525 N N . ALA A 1 220 ? 11.267 -14.732 9.887 1.00 17.70 1093 ALA H N 1
ATOM 1526 C CA . ALA A 1 220 ? 11.197 -13.501 10.667 1.00 17.21 1093 ALA H CA 1
ATOM 1527 C C . ALA A 1 220 ? 9.969 -12.705 10.235 1.00 17.11 1093 ALA H C 1
ATOM 1528 O O . ALA A 1 220 ? 9.275 -13.101 9.293 1.00 17.08 1093 ALA H O 1
ATOM 1530 N N . ILE A 1 221 ? 9.715 -11.582 10.904 1.00 17.10 1094 ILE H N 1
ATOM 1531 C CA . ILE A 1 221 ? 8.667 -10.653 10.493 1.00 17.41 1094 ILE H CA 1
ATOM 1532 C C . ILE A 1 221 ? 9.350 -9.461 9.821 1.00 16.84 1094 ILE H C 1
ATOM 1533 O O . ILE A 1 221 ? 10.349 -8.942 10.331 1.00 18.13 1094 ILE H O 1
ATOM 1538 N N . TYR A 1 222 ? 8.850 -9.054 8.659 1.00 15.82 1095 TYR H N 1
ATOM 1539 C CA . TYR A 1 222 ? 9.453 -7.974 7.884 1.00 15.98 1095 TYR H CA 1
ATOM 1540 C C . TYR A 1 222 ? 8.483 -6.811 7.797 1.00 16.19 1095 TYR H C 1
ATOM 1541 O O . TYR A 1 222 ? 7.357 -6.983 7.337 1.00 16.84 1095 TYR H O 1
ATOM 1550 N N . PHE A 1 223 ? 8.912 -5.638 8.257 1.00 16.25 1096 PHE H N 1
ATOM 1551 C CA . PHE A 1 223 ? 8.088 -4.432 8.197 1.00 16.42 1096 PHE H CA 1
ATOM 1552 C C . PHE A 1 223 ? 8.616 -3.479 7.149 1.00 16.53 1096 PHE H C 1
ATOM 1553 O O . PHE A 1 223 ? 9.833 -3.306 7.018 1.00 17.04 1096 PHE H O 1
ATOM 1561 N N . CYS A 1 224 ? 7.712 -2.825 6.431 1.00 16.50 1097 CYS H N 1
ATOM 1562 C CA . CYS A 1 224 ? 8.081 -1.690 5.604 1.00 17.56 1097 CYS H CA 1
ATOM 1563 C C . CYS A 1 224 ? 7.626 -0.400 6.274 1.00 17.01 1097 CYS H C 1
ATOM 1564 O O . CYS A 1 224 ? 6.688 -0.402 7.078 1.00 17.65 1097 CYS H O 1
ATOM 1567 N N . ALA A 1 225 ? 8.312 0.691 5.959 1.00 16.89 1098 ALA H N 1
ATOM 1568 C CA . ALA A 1 225 ? 7.906 2.025 6.383 1.00 17.03 1098 ALA H CA 1
ATOM 1569 C C . ALA A 1 225 ? 8.012 2.978 5.209 1.00 17.12 1098 ALA H C 1
ATOM 1570 O O . ALA A 1 225 ? 9.000 2.936 4.463 1.00 17.93 1098 ALA H O 1
ATOM 1572 N N . LEU A 1 226 ? 6.987 3.812 5.047 1.00 17.16 1099 LEU H N 1
ATOM 1573 C CA . LEU A 1 226 ? 6.926 4.797 3.965 1.00 18.07 1099 LEU H CA 1
ATOM 1574 C C . LEU A 1 226 ? 6.839 6.212 4.532 1.00 18.42 1099 LEU H C 1
ATOM 1575 O O . LEU A 1 226 ? 6.189 6.439 5.555 1.00 18.17 1099 LEU H O 1
ATOM 1580 N N . TRP A 1 227 ? 7.499 7.145 3.848 1.00 19.68 1100 TRP H N 1
ATOM 1581 C CA . TRP A 1 227 ? 7.628 8.536 4.283 1.00 21.72 1100 TRP H CA 1
ATOM 1582 C C . TRP A 1 227 ? 6.631 9.387 3.515 1.00 22.14 1100 TRP H C 1
ATOM 1583 O O . TRP A 1 227 ? 6.564 9.300 2.291 1.00 22.06 1100 TRP H O 1
ATOM 1594 N N . TYR A 1 228 ? 5.873 10.217 4.234 1.00 24.26 1101 TYR H N 1
ATOM 1595 C CA . TYR A 1 228 ? 4.888 11.108 3.616 1.00 26.41 1101 TYR H CA 1
ATOM 1596 C C . TYR A 1 228 ? 5.150 12.550 4.029 1.00 29.13 1101 TYR H C 1
ATOM 1597 O O . TYR A 1 228 ? 4.535 13.057 4.967 1.00 30.65 1101 TYR H O 1
ATOM 1606 N N . SER A 1 229 ? 6.097 13.183 3.335 1.00 31.04 1102 SER H N 1
ATOM 1607 C CA . SER A 1 229 ? 6.469 14.603 3.517 1.00 32.67 1102 SER H CA 1
ATOM 1608 C C . SER A 1 229 ? 7.133 14.961 4.857 1.00 32.64 1102 SER H C 1
ATOM 1609 O O . SER A 1 229 ? 8.184 15.607 4.858 1.00 34.37 1102 SER H O 1
ATOM 1612 N N . ASN A 1 230 ? 6.504 14.595 5.977 1.00 31.84 1103 ASN H N 1
ATOM 1613 C CA . ASN A 1 230 ? 7.037 14.894 7.318 1.00 31.88 1103 ASN H CA 1
ATOM 1614 C C . ASN A 1 230 ? 6.731 13.847 8.415 1.00 30.42 1103 ASN H C 1
ATOM 1615 O O . ASN A 1 230 ? 6.846 14.149 9.605 1.00 30.10 1103 ASN H O 1
ATOM 1620 N N . HIS A 1 231 ? 6.360 12.627 8.024 1.00 27.66 1104 HIS H N 1
ATOM 1621 C CA . HIS A 1 231 ? 6.109 11.542 8.985 1.00 26.21 1104 HIS H CA 1
ATOM 1622 C C . HIS A 1 231 ? 6.218 10.185 8.306 1.00 23.57 1104 HIS H C 1
ATOM 1623 O O . HIS A 1 231 ? 6.174 10.101 7.081 1.00 23.12 1104 HIS H O 1
ATOM 1630 N N . TRP A 1 232 ? 6.381 9.140 9.116 1.00 21.23 1105 TRP H N 1
ATOM 1631 C CA . TRP A 1 232 ? 6.439 7.761 8.628 1.00 20.37 1105 TRP H CA 1
ATOM 1632 C C . TRP A 1 232 ? 5.179 6.998 8.982 1.00 20.23 1105 TRP H C 1
ATOM 1633 O O . TRP A 1 232 ? 4.607 7.212 10.052 1.00 21.79 1105 TRP H O 1
ATOM 1644 N N . VAL A 1 233 ? 4.786 6.076 8.103 1.00 19.43 1106 VAL H N 1
ATOM 1645 C CA . VAL A 1 233 ? 3.758 5.086 8.405 1.00 19.51 1106 VAL H CA 1
ATOM 1646 C C . VAL A 1 233 ? 4.362 3.705 8.153 1.00 19.12 1106 VAL H C 1
ATOM 1647 O O . VAL A 1 233 ? 4.825 3.427 7.045 1.00 18.48 1106 VAL H O 1
ATOM 1651 N N . PHE A 1 234 ? 4.361 2.862 9.185 1.00 18.99 1107 PHE H N 1
ATOM 1652 C CA . PHE A 1 234 ? 4.793 1.478 9.071 1.00 19.42 1107 PHE H CA 1
ATOM 1653 C C . PHE A 1 234 ? 3.643 0.594 8.592 1.00 19.57 1107 PHE H C 1
ATOM 1654 O O . PHE A 1 234 ? 2.477 0.790 8.957 1.00 20.25 1107 PHE H O 1
ATOM 1662 N N . GLY A 1 235 ? 3.979 -0.387 7.759 1.00 19.06 1108 GLY H N 1
ATOM 1663 C CA . GLY A 1 235 ? 3.053 -1.445 7.387 1.00 18.67 1108 GLY H CA 1
ATOM 1664 C C . GLY A 1 235 ? 2.808 -2.401 8.541 1.00 18.46 1108 GLY H C 1
ATOM 1665 O O . GLY A 1 235 ? 3.463 -2.310 9.57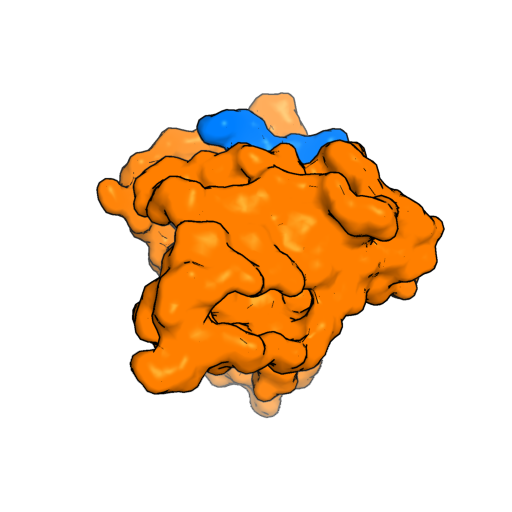7 1.00 18.55 1108 GLY H O 1
ATOM 1666 N N . GLY A 1 236 ? 1.866 -3.325 8.363 1.00 18.51 1109 GLY H N 1
ATOM 1667 C CA . GLY A 1 236 ? 1.498 -4.287 9.413 1.00 18.55 1109 GLY H CA 1
ATOM 1668 C C . GLY A 1 236 ? 2.455 -5.453 9.593 1.00 18.72 1109 GLY H C 1
ATOM 1669 O O . GLY A 1 236 ? 2.318 -6.243 10.531 1.00 20.08 1109 GLY H O 1
ATOM 1670 N N . GLY A 1 237 ? 3.416 -5.581 8.680 1.00 18.23 1110 GLY H N 1
ATOM 1671 C CA . GLY A 1 237 ? 4.407 -6.638 8.755 1.00 17.98 1110 GLY H CA 1
ATOM 1672 C C . GLY A 1 237 ? 3.980 -7.899 8.030 1.00 17.70 1110 GLY H C 1
ATOM 1673 O O . GLY A 1 237 ? 2.788 -8.225 7.973 1.00 18.40 1110 GLY H O 1
ATOM 1674 N N . THR A 1 238 ? 4.968 -8.610 7.490 1.00 16.84 1111 THR H N 1
ATOM 1675 C CA . THR A 1 238 ? 4.778 -9.907 6.840 1.00 16.70 1111 THR H CA 1
ATOM 1676 C C . THR A 1 238 ? 5.529 -10.984 7.617 1.00 16.37 1111 THR H C 1
ATOM 1677 O O . THR A 1 238 ? 6.740 -10.877 7.815 1.00 16.10 1111 THR H O 1
ATOM 1681 N N . LYS A 1 239 ? 4.815 -12.010 8.057 1.00 17.26 1112 LYS H N 1
ATOM 1682 C CA . LYS A 1 239 ? 5.426 -13.186 8.675 1.00 18.09 1112 LYS H CA 1
ATOM 1683 C C . LYS A 1 239 ? 5.938 -14.102 7.571 1.00 17.18 1112 LYS H C 1
ATOM 1684 O O . LYS A 1 239 ? 5.148 -14.727 6.868 1.00 17.78 1112 LYS H O 1
ATOM 1690 N N . LEU A 1 240 ? 7.263 -14.188 7.425 1.00 16.35 1113 LEU H N 1
ATOM 1691 C CA . LEU A 1 240 ? 7.882 -15.064 6.450 1.00 16.36 1113 LEU H CA 1
ATOM 1692 C C . LEU A 1 240 ? 8.273 -16.356 7.142 1.00 16.83 1113 LEU H C 1
ATOM 1693 O O . LEU A 1 240 ? 9.046 -16.322 8.090 1.00 17.80 1113 LEU H O 1
ATOM 1698 N N . THR A 1 241 ? 7.740 -17.478 6.659 1.00 18.14 1114 THR H N 1
ATOM 1699 C CA . THR A 1 241 ? 8.134 -18.813 7.112 1.00 19.67 1114 THR H CA 1
ATOM 1700 C C . THR A 1 241 ? 9.048 -19.421 6.050 1.00 18.80 1114 THR H C 1
ATOM 1701 O O . THR A 1 241 ? 8.789 -19.271 4.861 1.00 18.36 1114 THR H O 1
ATOM 1705 N N . VAL A 1 242 ? 10.140 -20.061 6.483 1.00 19.64 1115 VAL H N 1
ATOM 1706 C CA . VAL A 1 242 ? 11.080 -20.725 5.583 1.00 20.29 1115 VAL H CA 1
ATOM 1707 C C . VAL A 1 242 ? 11.049 -22.208 5.950 1.00 21.46 1115 VAL H C 1
ATOM 1708 O O . VAL A 1 242 ? 11.588 -22.605 6.986 1.00 22.89 1115 VAL H O 1
ATOM 1712 N N . LEU A 1 243 ? 10.385 -23.004 5.110 1.00 23.40 1116 LEU H N 1
ATOM 1713 C CA . LEU A 1 243 ? 10.091 -24.414 5.393 1.00 26.00 1116 LEU H CA 1
ATOM 1714 C C . LEU A 1 243 ? 11.044 -25.330 4.644 1.00 27.03 1116 LEU H C 1
ATOM 1715 O O . LEU A 1 243 ? 11.195 -25.200 3.439 1.00 26.33 1116 LEU H O 1
ATOM 1720 N N . GLY A 1 244 ? 11.677 -26.256 5.365 1.00 29.74 1117 GLY H N 1
ATOM 1721 C CA . GLY A 1 244 ? 12.539 -27.276 4.761 1.00 30.62 1117 GLY H CA 1
ATOM 1722 C C . GLY A 1 244 ? 13.989 -26.845 4.680 1.00 31.79 1117 GLY H C 1
ATOM 1723 O O . GLY A 1 244 ? 14.515 -26.253 5.618 1.00 32.34 1117 GLY H O 1
ATOM 1724 N N . ALA B 2 1 ? 12.144 15.500 2.182 1.00 29.46 1 ALA B N 1
ATOM 1725 C CA . ALA B 2 1 ? 12.798 14.188 2.322 1.00 28.91 1 ALA B CA 1
ATOM 1726 C C . ALA B 2 1 ? 13.227 13.935 3.778 1.00 27.81 1 ALA B C 1
ATOM 1727 O O . ALA B 2 1 ? 13.499 14.885 4.507 1.00 28.45 1 ALA B O 1
ATOM 1729 N N . PRO B 2 2 ? 13.359 12.644 4.172 1.00 26.72 2 PRO B N 1
ATOM 1730 C CA . PRO B 2 2 ? 13.841 12.187 5.527 1.00 25.86 2 PRO B CA 1
ATOM 1731 C C . PRO B 2 2 ? 15.261 12.299 5.628 1.00 26.13 2 PRO B C 1
ATOM 1732 O O . PRO B 2 2 ? 15.895 12.989 4.824 1.00 26.18 2 PRO B O 1
ATOM 1736 N N . ASP B 2 3 ? 15.883 11.618 6.612 1.00 24.65 3 ASP B N 1
ATOM 1737 C CA . ASP B 2 3 ? 17.351 11.654 6.756 1.00 25.59 3 ASP B CA 1
ATOM 1738 C C . ASP B 2 3 ? 17.978 10.749 5.682 1.00 27.29 3 ASP B C 1
ATOM 1739 O O . ASP B 2 3 ? 18.146 9.554 5.896 1.00 26.34 3 ASP B O 1
ATOM 1751 N N . ARG B 2 5 ? 21.130 10.898 4.677 1.00 36.68 5 ARG B N 1
ATOM 1752 C CA . ARG B 2 5 ? 22.589 10.767 4.885 1.00 38.23 5 ARG B CA 1
ATOM 1753 C C . ARG B 2 5 ? 22.946 9.270 5.031 1.00 38.74 5 ARG B C 1
ATOM 1754 O O . ARG B 2 5 ? 22.357 8.591 5.869 1.00 38.44 5 ARG B O 1
ATOM 1762 N N . PRO B 2 6 ? 23.905 8.756 4.226 1.00 40.70 6 PRO B N 1
ATOM 1763 C CA . PRO B 2 6 ? 24.289 7.306 4.284 1.00 41.78 6 PRO B CA 1
ATOM 1764 C C . PRO B 2 6 ? 24.829 6.908 5.540 1.00 42.23 6 PRO B C 1
ATOM 1765 O O . PRO B 2 6 ? 25.531 7.671 6.201 1.00 41.96 6 PRO B O 1
#

Solvent-accessible surface area: 10440 Å² total

Radius of gyration: 17.16 Å; Cα contacts (8 Å, |Δi|>4): 640; chains: 2; bounding box: 35×51×46 Å

Nearest PDB structures (foldseek):
  6fzq-assembly1_H  TM=1.000E+00  e=4.141E-44  Mus musculus
  8axh-assembly1_H  TM=9.946E-01  e=1.119E-43  Mus musculus
  8juh-assembly1_C  TM=9.191E-01  e=7.761E-27  Ovis aries
  7jtr-assembly4_H  TM=8.944E-01  e=9.568E-27  Mus musculus
  1sm3-assembly1_H  TM=5.472E-01  e=1.615E-22  Mus musculus

Sequence (231 aa):
QVQLQESGGGLVQPGGSMKLSCVASGFTFSNYWMNWVRQSPEKGLEWVAEIRLKSNNYATHYAESVKGRFTISRDDSKSSVYLQMNNLRAEDTGIYYCTGVGQFAYWGQGTTVTVSDIVVTQESALTTSSPGETVTLTCRSSTGAVTTSNYANWVQEKPDHLFTGLIGGTNNRAPGVPARFSGSLIGDKAALTITGAQTEDEAIYFCALWYSNHWVFGGGTKLTVLGAPDRP

Foldseek 3Di:
DKAKAKDWADEEAAQAKTKMKIAIDDDQLQQWKKWKWWAAPVGFIDTAKIFGHVVVVRDMDGDPVQPPFKDWDDDSVRNMIMIIGGRDDQRPFTWMWMAADLRGADIHLTHGHGYVPKAKAKAAEDEAAFQAKDKIWIAIPVFFADLQFQKWKWWADPNRDIGTAHTSQFHGDPPHDPQWTWHGDPRIIMIMRRGDDQRSQTWMKMWTHDPHDIDIHRTYGYHHDD/DDDPD